Protein AF-A0A2K3J672-F1 (afdb_monomer_lite)

Sequence (233 aa):
KKERDELVAKMRHHKEIRNKFQEEAKKLIDAKRKKKGEVFKNLPLRVEELKADVQMLEYRQETVPMSPQEENDLIEKIRMIRDEYKQTKLKLDKQHEVEIDISDKDKAIDELFKKADEEHKLVQKYYDENQKKHEKYMKIVNEFSVSISEANKKHEQYKEIRDEAQKAHEKAFEMRSKIISIKGERRKRWDDAKKAIKEQNIRARKATMDEKTLENIRIKSVDELKKGKKVTL

Structure (mmCIF, N/CA/C/O backbone):
data_AF-A0A2K3J672-F1
#
_entry.id   AF-A0A2K3J672-F1
#
loop_
_atom_site.group_PDB
_atom_site.id
_atom_site.type_symbol
_atom_site.label_atom_id
_atom_site.label_alt_id
_atom_site.label_comp_id
_atom_site.label_asym_id
_atom_site.label_entity_id
_atom_site.label_seq_id
_atom_site.pdbx_PDB_ins_code
_atom_site.Cartn_x
_atom_site.Cartn_y
_atom_site.Cartn_z
_atom_site.occupancy
_atom_site.B_iso_or_equiv
_atom_site.auth_seq_id
_atom_site.auth_comp_id
_atom_site.auth_asym_id
_atom_site.auth_atom_id
_atom_site.pdbx_PDB_model_num
ATOM 1 N N . LYS A 1 1 ? 13.079 -1.534 -8.175 1.00 70.31 1 LYS A N 1
ATOM 2 C CA . LYS A 1 1 ? 12.084 -2.639 -8.106 1.00 70.31 1 LYS A CA 1
ATOM 3 C C . LYS A 1 1 ? 12.085 -3.291 -6.720 1.00 70.31 1 LYS A C 1
ATOM 5 O O . LYS A 1 1 ? 11.117 -3.068 -6.013 1.00 70.31 1 LYS A O 1
ATOM 10 N N . LYS A 1 2 ? 13.194 -3.910 -6.275 1.00 81.00 2 LYS A N 1
ATOM 11 C CA . LYS A 1 2 ? 13.339 -4.520 -4.930 1.00 81.00 2 LYS A CA 1
ATOM 12 C C . LYS A 1 2 ? 12.885 -3.624 -3.766 1.00 81.00 2 LYS A C 1
ATOM 14 O O . LYS A 1 2 ? 11.983 -4.002 -3.038 1.00 81.00 2 LYS A O 1
ATOM 19 N N . GLU A 1 3 ? 13.380 -2.388 -3.688 1.00 79.06 3 GLU A N 1
ATOM 20 C CA . GLU A 1 3 ? 12.978 -1.458 -2.616 1.00 79.06 3 GLU A CA 1
ATOM 21 C C . GLU A 1 3 ? 11.480 -1.108 -2.605 1.00 79.06 3 GLU A C 1
ATOM 23 O O . GLU A 1 3 ? 10.901 -0.853 -1.553 1.00 79.06 3 GLU A O 1
ATOM 28 N N . ARG A 1 4 ? 10.837 -1.057 -3.780 1.00 78.50 4 ARG A N 1
ATOM 29 C CA . ARG A 1 4 ? 9.396 -0.789 -3.874 1.00 78.50 4 ARG A CA 1
ATOM 30 C C . ARG A 1 4 ? 8.617 -1.985 -3.342 1.00 78.50 4 ARG A C 1
ATOM 32 O O . ARG A 1 4 ? 7.643 -1.803 -2.621 1.00 78.50 4 ARG A O 1
ATOM 39 N N . ASP A 1 5 ? 9.053 -3.184 -3.705 1.00 85.56 5 ASP A N 1
ATOM 40 C CA . ASP A 1 5 ? 8.404 -4.425 -3.306 1.00 85.56 5 ASP A CA 1
ATOM 41 C C . ASP A 1 5 ? 8.586 -4.672 -1.793 1.00 85.56 5 ASP A C 1
ATOM 43 O O . ASP A 1 5 ? 7.639 -5.075 -1.123 1.00 85.56 5 ASP A O 1
ATOM 47 N N . GLU A 1 6 ? 9.737 -4.302 -1.221 1.00 88.44 6 GLU A N 1
ATOM 48 C CA . GLU A 1 6 ? 9.977 -4.287 0.231 1.00 88.44 6 GLU A CA 1
ATOM 49 C C . GLU A 1 6 ? 9.062 -3.302 0.973 1.00 88.44 6 GLU A C 1
ATOM 51 O O . GLU A 1 6 ? 8.476 -3.655 1.997 1.00 88.44 6 GLU A O 1
ATOM 56 N N . LEU A 1 7 ? 8.886 -2.079 0.457 1.00 87.00 7 LEU A N 1
ATOM 57 C CA . LEU A 1 7 ? 7.951 -1.105 1.037 1.00 87.00 7 LEU A CA 1
ATOM 58 C C . LEU A 1 7 ? 6.503 -1.604 0.977 1.00 87.00 7 LEU A C 1
ATOM 60 O O . LEU A 1 7 ? 5.755 -1.447 1.939 1.00 87.00 7 LEU A O 1
ATOM 64 N N . VAL A 1 8 ? 6.114 -2.254 -0.123 1.00 87.25 8 VAL A N 1
ATOM 65 C CA . VAL A 1 8 ? 4.787 -2.874 -0.251 1.00 87.25 8 VAL A CA 1
ATOM 66 C C . VAL A 1 8 ? 4.622 -4.021 0.746 1.00 87.25 8 VAL A C 1
ATOM 68 O O . VAL A 1 8 ? 3.554 -4.146 1.342 1.00 87.25 8 VAL A O 1
ATOM 71 N N . ALA A 1 9 ? 5.654 -4.838 0.965 1.00 90.56 9 ALA A N 1
ATOM 72 C CA . ALA A 1 9 ? 5.620 -5.911 1.955 1.00 90.56 9 ALA A CA 1
ATOM 73 C C . ALA A 1 9 ? 5.441 -5.361 3.380 1.00 90.56 9 ALA A C 1
ATOM 75 O O . ALA A 1 9 ? 4.546 -5.813 4.094 1.00 90.56 9 ALA A O 1
ATOM 76 N N . LYS A 1 10 ? 6.206 -4.328 3.761 1.00 89.62 10 LYS A N 1
ATOM 77 C CA . LYS A 1 10 ? 6.049 -3.641 5.057 1.00 89.62 10 LYS A CA 1
ATOM 78 C C . LYS A 1 10 ? 4.652 -3.039 5.211 1.00 89.62 10 LYS A C 1
ATOM 80 O O . LYS A 1 10 ? 3.999 -3.245 6.228 1.00 89.62 10 LYS A O 1
ATOM 85 N N . MET A 1 11 ? 4.147 -2.372 4.174 1.00 90.25 11 MET A N 1
ATOM 86 C CA . MET A 1 11 ? 2.795 -1.808 4.164 1.00 90.25 11 MET A CA 1
ATOM 87 C C . MET A 1 11 ? 1.718 -2.887 4.358 1.00 90.25 11 MET A C 1
ATOM 89 O O . MET A 1 11 ? 0.766 -2.676 5.109 1.00 90.25 11 MET A O 1
ATOM 93 N N . ARG A 1 12 ? 1.852 -4.047 3.701 1.00 91.00 12 ARG A N 1
ATOM 94 C CA . ARG A 1 12 ? 0.928 -5.178 3.878 1.00 91.00 12 ARG A CA 1
ATOM 95 C C . ARG A 1 12 ? 0.969 -5.716 5.303 1.00 91.00 12 ARG A C 1
ATOM 97 O O . ARG A 1 12 ? -0.092 -5.910 5.881 1.00 91.00 12 ARG A O 1
ATOM 104 N N . HIS A 1 13 ? 2.160 -5.866 5.875 1.00 92.38 13 HIS A N 1
ATOM 105 C CA . HIS A 1 13 ? 2.328 -6.345 7.244 1.00 92.38 13 HIS A CA 1
ATOM 106 C C . HIS A 1 13 ? 1.623 -5.442 8.269 1.00 92.38 13 HIS A C 1
ATOM 108 O O . HIS A 1 13 ? 0.781 -5.912 9.031 1.00 92.38 13 HIS A O 1
ATOM 114 N N . HIS A 1 14 ? 1.868 -4.129 8.220 1.00 90.25 14 HIS A N 1
ATOM 115 C CA . HIS A 1 14 ? 1.191 -3.171 9.104 1.00 90.25 14 HIS A CA 1
ATOM 116 C C . HIS A 1 14 ? -0.325 -3.114 8.851 1.00 90.25 14 HIS A C 1
ATOM 118 O O . HIS A 1 14 ? -1.122 -2.983 9.779 1.00 90.25 14 HIS A O 1
ATOM 124 N N . LYS A 1 15 ? -0.769 -3.293 7.598 1.00 91.12 15 LYS A N 1
ATOM 125 C CA . LYS A 1 15 ? -2.199 -3.386 7.269 1.00 91.12 15 LYS A CA 1
ATOM 126 C C . LYS A 1 15 ? -2.851 -4.630 7.881 1.00 91.12 15 LYS A C 1
ATOM 128 O O . LYS A 1 15 ? -3.975 -4.535 8.368 1.00 91.12 15 LYS A O 1
ATOM 133 N N . GLU A 1 16 ? -2.172 -5.773 7.860 1.00 93.62 16 GLU A N 1
ATOM 134 C CA . GLU A 1 16 ? -2.639 -7.008 8.497 1.00 93.62 16 GLU A CA 1
ATOM 135 C C . GLU A 1 16 ? -2.726 -6.852 10.015 1.00 93.62 16 GLU A C 1
ATOM 137 O O . GLU A 1 16 ? -3.749 -7.208 10.596 1.00 93.62 16 GLU A O 1
ATOM 142 N N . ILE A 1 17 ? -1.704 -6.270 10.650 1.00 92.19 17 ILE A N 1
ATOM 143 C CA . ILE A 1 17 ? -1.703 -6.000 12.095 1.00 92.19 17 ILE A CA 1
ATOM 144 C C . ILE A 1 17 ? -2.856 -5.059 12.469 1.00 92.19 17 ILE A C 1
ATOM 146 O O . ILE A 1 17 ? -3.655 -5.381 13.347 1.00 92.19 17 ILE A O 1
ATOM 150 N N . ARG A 1 18 ? -3.013 -3.941 11.749 1.00 91.56 18 ARG A N 1
ATOM 151 C CA . ARG A 1 18 ? -4.129 -3.007 11.949 1.00 91.56 18 ARG A CA 1
ATOM 152 C C . ARG A 1 18 ? -5.480 -3.712 11.848 1.00 91.56 18 ARG A C 1
ATOM 154 O O . ARG A 1 18 ? -6.361 -3.480 12.671 1.00 91.56 18 ARG A O 1
ATOM 161 N N . ASN A 1 19 ? -5.658 -4.555 10.832 1.00 91.75 19 ASN A N 1
ATOM 162 C CA . ASN A 1 19 ? -6.908 -5.282 10.639 1.00 91.75 19 ASN A CA 1
ATOM 163 C C . ASN A 1 19 ? -7.168 -6.267 11.792 1.00 91.75 19 ASN A C 1
ATOM 165 O O . ASN A 1 19 ? -8.300 -6.335 12.260 1.00 91.75 19 ASN A O 1
ATOM 169 N N . LYS A 1 20 ? -6.137 -6.956 12.304 1.00 93.69 20 LYS A N 1
ATOM 170 C CA . LYS A 1 20 ? -6.257 -7.827 13.486 1.00 93.69 20 LYS A CA 1
ATOM 171 C C . LYS A 1 20 ? -6.724 -7.052 14.718 1.00 93.69 20 LYS A C 1
ATOM 173 O O . LYS A 1 20 ? -7.705 -7.457 15.333 1.00 93.69 20 LYS A O 1
ATOM 178 N N . PHE A 1 21 ? -6.113 -5.905 15.022 1.00 92.00 21 PHE A N 1
ATOM 179 C CA . PHE A 1 21 ? -6.548 -5.073 16.152 1.00 92.00 21 PHE A CA 1
ATOM 180 C C . PHE A 1 21 ? -7.986 -4.568 15.987 1.00 92.00 21 PHE A C 1
ATOM 182 O O . PHE A 1 21 ? -8.758 -4.570 16.943 1.00 92.00 21 PHE A O 1
ATOM 189 N N . GLN A 1 22 ? -8.391 -4.198 14.768 1.00 89.69 22 GLN A N 1
ATOM 190 C CA . GLN A 1 22 ? -9.776 -3.808 14.491 1.00 89.69 22 GLN A CA 1
ATOM 191 C C . GLN A 1 22 ? -10.762 -4.973 14.645 1.00 89.69 22 GLN A C 1
ATOM 193 O O . GLN A 1 22 ? -11.880 -4.771 15.117 1.00 89.69 22 GLN A O 1
ATOM 198 N N . GLU A 1 23 ? -10.386 -6.185 14.242 1.00 93.31 23 GLU A N 1
ATOM 199 C CA . GLU A 1 23 ? -11.206 -7.383 14.431 1.00 93.31 23 GLU A CA 1
ATOM 200 C C . GLU A 1 23 ? -11.335 -7.762 15.909 1.00 93.31 23 GLU A C 1
ATOM 202 O O . GLU A 1 23 ? -12.433 -8.080 16.364 1.00 93.31 23 GLU A O 1
ATOM 207 N N . GLU A 1 24 ? -10.244 -7.693 16.671 1.00 91.31 24 GLU A N 1
ATOM 208 C CA . GLU A 1 24 ? -10.245 -7.909 18.121 1.00 91.31 24 GLU A CA 1
ATOM 209 C C . GLU A 1 24 ? -11.128 -6.882 18.836 1.00 91.31 24 GLU A C 1
ATOM 211 O O . GLU A 1 24 ? -11.999 -7.263 19.622 1.00 91.31 24 GLU A O 1
ATOM 216 N N . ALA A 1 25 ? -11.001 -5.599 18.486 1.00 89.75 25 ALA A N 1
ATOM 217 C CA . ALA A 1 25 ? -11.854 -4.542 19.021 1.00 89.75 25 ALA A CA 1
ATOM 218 C C . ALA A 1 25 ? -13.335 -4.785 18.686 1.00 89.75 25 ALA A C 1
ATOM 220 O O . ALA A 1 25 ? -14.191 -4.676 19.562 1.00 89.75 25 ALA A O 1
ATOM 221 N N . LYS A 1 26 ? -13.661 -5.194 17.451 1.00 90.62 26 LYS A N 1
ATOM 222 C CA . LYS A 1 26 ? -15.040 -5.546 17.062 1.00 90.62 26 LYS A CA 1
ATOM 223 C C . LYS A 1 26 ? -15.599 -6.707 17.884 1.00 90.62 26 LYS A C 1
ATOM 225 O O . LYS A 1 26 ? -16.724 -6.607 18.367 1.00 90.62 26 LYS A O 1
ATOM 230 N N . LYS A 1 27 ? -14.815 -7.767 18.108 1.00 91.62 27 LYS A N 1
ATOM 231 C CA . LYS A 1 27 ? -15.226 -8.902 18.956 1.00 91.62 27 LYS A CA 1
ATOM 232 C C . LYS A 1 27 ? -15.530 -8.455 20.388 1.00 91.62 27 LYS A C 1
ATOM 234 O O . LYS A 1 27 ? -16.521 -8.903 20.966 1.00 91.62 27 LYS A O 1
ATOM 239 N N . LEU A 1 28 ? -14.718 -7.556 20.950 1.00 89.88 28 LEU A N 1
ATOM 240 C CA . LEU A 1 28 ? -14.957 -6.988 22.280 1.00 89.88 28 LEU A CA 1
ATOM 241 C C . LEU A 1 28 ? -16.201 -6.093 22.315 1.00 89.88 28 LEU A C 1
ATOM 243 O O . LEU A 1 28 ? -16.988 -6.191 23.256 1.00 89.88 28 LEU A O 1
ATOM 247 N N . ILE A 1 29 ? -16.433 -5.286 21.276 1.00 87.56 29 ILE A N 1
ATOM 248 C CA . ILE A 1 29 ? -17.646 -4.466 21.139 1.00 87.56 29 ILE A CA 1
ATOM 249 C C . ILE A 1 29 ? -18.893 -5.353 21.084 1.00 87.56 29 ILE A C 1
ATOM 251 O O . ILE A 1 29 ? -19.883 -5.062 21.758 1.00 87.56 29 ILE A O 1
ATOM 255 N N . ASP A 1 30 ? -18.856 -6.449 20.330 1.00 89.25 30 ASP A N 1
ATOM 256 C CA . ASP A 1 30 ? -19.977 -7.385 20.236 1.00 89.25 30 ASP A CA 1
ATOM 257 C C . ASP A 1 30 ? -20.231 -8.098 21.572 1.00 89.25 30 ASP A C 1
ATOM 259 O O . ASP A 1 30 ? -21.381 -8.224 22.001 1.00 89.25 30 ASP A O 1
ATOM 263 N N . ALA A 1 31 ? -19.173 -8.503 22.282 1.00 87.12 31 ALA A N 1
ATOM 264 C CA . ALA A 1 31 ? -19.285 -9.069 23.625 1.00 87.12 31 ALA A CA 1
ATOM 265 C C . ALA A 1 31 ? -19.871 -8.059 24.627 1.00 87.12 31 ALA A C 1
ATOM 267 O O . ALA A 1 31 ? -20.748 -8.408 25.421 1.00 87.12 31 ALA A O 1
ATOM 268 N N . LYS A 1 32 ? -19.444 -6.793 24.556 1.00 86.06 32 LYS A N 1
ATOM 269 C CA . LYS A 1 32 ? -19.993 -5.698 25.363 1.00 86.06 32 LYS A CA 1
ATOM 270 C C . LYS A 1 32 ? -21.468 -5.456 25.052 1.00 86.06 32 LYS A C 1
ATOM 272 O O . LYS A 1 32 ? -22.258 -5.300 25.977 1.00 86.06 32 LYS A O 1
ATOM 277 N N . ARG A 1 33 ? -21.864 -5.428 23.775 1.00 84.06 33 ARG A N 1
ATOM 278 C CA . ARG A 1 33 ? -23.267 -5.228 23.370 1.00 84.06 33 ARG A CA 1
ATOM 279 C C . ARG A 1 33 ? -24.185 -6.299 23.951 1.00 84.06 33 ARG A C 1
ATOM 281 O O . ARG A 1 33 ? -25.268 -5.953 24.409 1.00 84.06 33 ARG A O 1
ATOM 288 N N . LYS A 1 34 ? -23.735 -7.557 23.983 1.00 84.19 34 LYS A N 1
ATOM 289 C CA . LYS A 1 34 ? -24.476 -8.663 24.610 1.00 84.19 34 LYS A CA 1
ATOM 290 C C . LYS A 1 34 ? -24.653 -8.443 26.116 1.00 84.19 34 LYS A C 1
ATOM 292 O O . LYS A 1 34 ? -25.783 -8.442 26.582 1.00 84.19 34 LYS A O 1
ATOM 297 N N . LYS A 1 35 ? -23.568 -8.149 26.845 1.00 79.06 35 LYS A N 1
ATOM 298 C CA . LYS A 1 35 ? -23.616 -7.917 28.303 1.00 79.06 35 LYS A CA 1
ATOM 299 C C . LYS A 1 35 ? -24.387 -6.658 28.704 1.00 79.06 35 LYS A C 1
ATOM 301 O O . LYS A 1 35 ? -25.090 -6.651 29.704 1.00 79.06 35 LYS A O 1
ATOM 306 N N . LYS A 1 36 ? -24.320 -5.592 27.902 1.00 75.00 36 LYS A N 1
ATOM 307 C CA . LYS A 1 36 ? -25.068 -4.350 28.153 1.00 75.00 36 LYS A CA 1
ATOM 308 C C . LYS A 1 36 ? -26.588 -4.553 28.090 1.00 75.00 36 LYS A C 1
ATOM 310 O O . LYS A 1 36 ? -27.315 -3.790 28.716 1.00 75.00 36 LYS A O 1
ATOM 315 N N . GLY A 1 37 ? -27.066 -5.562 27.358 1.00 72.12 37 GLY A N 1
ATOM 316 C CA . GLY A 1 37 ? -28.485 -5.931 27.330 1.00 72.12 37 GLY A CA 1
ATOM 317 C C . GLY A 1 37 ? -29.017 -6.474 28.662 1.00 72.12 37 GLY A C 1
ATOM 318 O O . GLY A 1 37 ? -30.224 -6.456 28.871 1.00 72.12 37 GLY A O 1
ATOM 319 N N . GLU A 1 38 ? -28.138 -6.913 29.567 1.00 69.56 38 GLU A N 1
ATOM 320 C CA . GLU A 1 38 ? -28.490 -7.509 30.866 1.00 69.56 38 GLU A CA 1
ATOM 321 C C . GLU A 1 38 ? -28.593 -6.468 32.002 1.00 69.56 38 GLU A C 1
ATOM 323 O O . GLU A 1 38 ? -28.983 -6.800 33.119 1.00 69.56 38 GLU A O 1
ATOM 328 N N . VAL A 1 39 ? -28.259 -5.201 31.727 1.00 70.81 39 VAL A N 1
ATOM 329 C CA . VAL A 1 39 ? -28.212 -4.112 32.716 1.00 70.81 39 VAL A CA 1
ATOM 330 C C . VAL A 1 39 ? -29.581 -3.426 32.814 1.00 70.81 39 VAL A C 1
ATOM 332 O O . VAL A 1 39 ? -30.048 -2.798 31.859 1.00 70.81 39 VAL A O 1
ATOM 335 N N . PHE A 1 40 ? -30.226 -3.495 33.982 1.00 73.69 40 PHE A N 1
ATOM 336 C CA . PHE A 1 40 ? -31.532 -2.878 34.226 1.00 73.69 40 PHE A CA 1
ATOM 337 C C . PHE A 1 40 ? -31.376 -1.458 34.785 1.00 73.69 40 PHE A C 1
ATOM 339 O O . PHE A 1 40 ? -30.898 -1.256 35.899 1.00 73.69 40 PHE A O 1
ATOM 346 N N . LYS A 1 41 ? -31.839 -0.447 34.039 1.00 74.31 41 LYS A N 1
ATOM 347 C CA . LYS A 1 41 ? -31.696 0.970 34.438 1.00 74.31 41 LYS A CA 1
ATOM 348 C C . LYS A 1 41 ? -32.474 1.358 35.700 1.00 74.31 41 LYS A C 1
ATOM 350 O O . LYS A 1 41 ? -32.037 2.242 36.423 1.00 74.31 41 LYS A O 1
ATOM 355 N N . ASN A 1 42 ? -33.605 0.705 35.961 1.00 81.19 42 ASN A N 1
ATOM 356 C CA . ASN A 1 42 ? -34.504 1.074 37.063 1.00 81.19 42 ASN A CA 1
ATOM 357 C C . ASN A 1 42 ? -34.202 0.309 38.361 1.00 81.19 42 ASN A C 1
ATOM 359 O O . ASN A 1 42 ? -34.820 0.572 39.387 1.00 81.19 42 ASN A O 1
ATOM 363 N N . LEU A 1 43 ? -33.267 -0.646 38.323 1.00 81.31 43 LEU A N 1
ATOM 364 C CA . LEU A 1 43 ? -32.949 -1.497 39.466 1.00 81.31 43 LEU A CA 1
ATOM 365 C C . LEU A 1 43 ? -32.388 -0.715 40.672 1.00 81.31 43 LEU A C 1
ATOM 367 O O . LEU A 1 43 ? -32.838 -0.994 41.779 1.00 81.31 43 LEU A O 1
ATOM 371 N N . PRO A 1 44 ? -31.493 0.284 40.506 1.00 83.69 44 PRO A N 1
ATOM 372 C CA . PRO A 1 44 ? -31.011 1.090 41.630 1.00 83.69 44 PRO A CA 1
ATOM 373 C C . PRO A 1 44 ? -32.138 1.876 42.310 1.00 83.69 44 PRO A C 1
ATOM 375 O O . PRO A 1 44 ? -32.272 1.828 43.529 1.00 83.69 44 PRO A O 1
ATOM 378 N N . LEU A 1 45 ? -33.000 2.520 41.513 1.00 86.56 45 LEU A N 1
ATOM 379 C CA . LEU A 1 45 ? -34.146 3.281 42.014 1.00 86.56 45 LEU A CA 1
ATOM 380 C C . LEU A 1 45 ? -35.115 2.376 42.787 1.00 86.56 45 LEU A C 1
ATOM 382 O O . LEU A 1 45 ? -35.544 2.719 43.881 1.00 86.56 45 LEU A O 1
ATOM 386 N N . ARG A 1 46 ? -35.382 1.169 42.271 1.00 86.31 46 ARG A N 1
ATOM 387 C CA . ARG A 1 46 ? -36.239 0.183 42.940 1.00 86.31 46 ARG A CA 1
ATOM 388 C C . ARG A 1 46 ? -35.670 -0.284 44.283 1.00 86.31 46 ARG A C 1
ATOM 390 O O . ARG A 1 46 ? -36.431 -0.545 45.208 1.00 86.31 46 ARG A O 1
ATOM 397 N N . VAL A 1 47 ? -34.346 -0.404 44.406 1.00 89.06 47 VAL A N 1
ATOM 398 C CA . VAL A 1 47 ? -33.693 -0.743 45.684 1.00 89.06 47 VAL A CA 1
ATOM 399 C C . VAL A 1 47 ? -33.863 0.388 46.701 1.00 89.06 47 VAL A C 1
ATOM 401 O O . VAL A 1 47 ? -34.107 0.106 47.875 1.00 89.06 47 VAL A O 1
ATOM 404 N N . GLU A 1 48 ? -33.762 1.648 46.272 1.00 88.44 48 GLU A N 1
ATOM 405 C CA . GLU A 1 48 ? -33.995 2.811 47.137 1.00 88.44 48 GLU A CA 1
ATOM 406 C C . GLU A 1 48 ? -35.463 2.940 47.560 1.00 88.44 48 GLU A C 1
ATOM 408 O O . GLU A 1 48 ? -35.724 3.147 48.744 1.00 88.44 48 GLU A O 1
ATOM 413 N N . GLU A 1 49 ? -36.410 2.728 46.640 1.00 90.38 49 GLU A N 1
ATOM 414 C CA . GLU A 1 49 ? -37.850 2.674 46.934 1.00 90.38 49 GLU A CA 1
ATOM 415 C C . GLU A 1 49 ? -38.162 1.609 47.991 1.00 90.38 49 GLU A C 1
ATOM 417 O O . GLU A 1 49 ? -38.721 1.923 49.037 1.00 90.38 49 GLU A O 1
ATOM 422 N N . LEU A 1 50 ? -37.720 0.363 47.775 1.00 90.38 50 LEU A N 1
ATOM 423 C CA . LEU A 1 50 ? -37.949 -0.738 48.718 1.00 90.38 50 LEU A CA 1
ATOM 424 C C . LEU A 1 50 ? -37.326 -0.459 50.093 1.00 90.38 50 LEU A C 1
ATOM 426 O O . LEU A 1 50 ? -37.878 -0.851 51.119 1.00 90.38 50 LEU A O 1
ATOM 430 N N . LYS A 1 51 ? -36.177 0.225 50.137 1.00 91.31 51 LYS A N 1
ATOM 431 C CA . LYS A 1 51 ? -35.546 0.638 51.395 1.00 91.31 51 LYS A CA 1
ATOM 432 C C . LYS A 1 51 ? -36.381 1.695 52.123 1.00 91.31 51 LYS A C 1
ATOM 434 O O . LYS A 1 51 ? -36.537 1.593 53.338 1.00 91.31 51 LYS A O 1
ATOM 439 N N . ALA A 1 52 ? -36.898 2.688 51.400 1.00 91.19 52 ALA A N 1
ATOM 440 C CA . ALA A 1 52 ? -37.757 3.727 51.959 1.00 91.19 52 ALA A CA 1
ATOM 441 C C . ALA A 1 52 ? -39.092 3.149 52.457 1.00 91.19 52 ALA A C 1
ATOM 443 O O . ALA A 1 52 ? -39.529 3.489 53.555 1.00 91.19 52 ALA A O 1
ATOM 444 N N . ASP A 1 53 ? -39.685 2.212 51.712 1.00 89.88 53 ASP A N 1
ATOM 445 C CA . ASP A 1 53 ? -40.916 1.516 52.097 1.00 89.88 53 ASP A CA 1
ATOM 446 C C . ASP A 1 53 ? -40.738 0.726 53.401 1.00 89.88 53 ASP A C 1
ATOM 448 O O . ASP A 1 53 ? -41.573 0.820 54.301 1.00 89.88 53 ASP A O 1
ATOM 452 N N . VAL A 1 54 ? -39.624 -0.007 53.550 1.00 91.19 54 VAL A N 1
ATOM 453 C CA . VAL A 1 54 ? -39.295 -0.713 54.802 1.00 91.19 54 VAL A CA 1
ATOM 454 C C . VAL A 1 54 ? -39.168 0.271 55.963 1.00 91.19 54 VAL A C 1
ATOM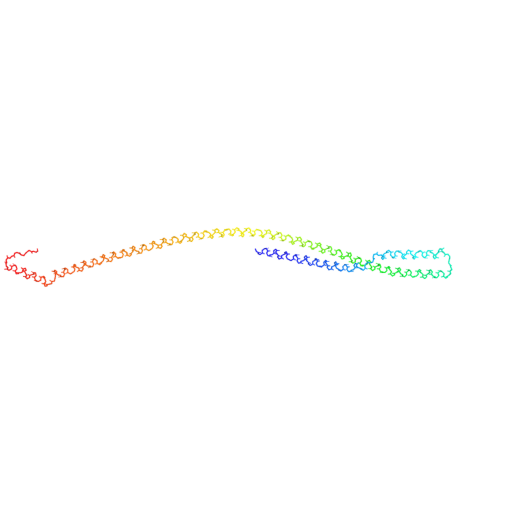 456 O O . VAL A 1 54 ? -39.788 0.052 56.999 1.00 91.19 54 VAL A O 1
ATOM 459 N N . GLN A 1 55 ? -38.435 1.374 55.784 1.00 90.31 55 GLN A N 1
ATOM 460 C CA . GLN A 1 55 ? -38.264 2.388 56.831 1.00 90.31 55 GLN A CA 1
ATOM 461 C C . GLN A 1 55 ? -39.591 3.043 57.234 1.00 90.31 55 GLN A C 1
ATOM 463 O O . GLN A 1 55 ? -39.829 3.280 58.416 1.00 90.31 55 GLN A O 1
ATOM 468 N N . MET A 1 56 ? -40.476 3.316 56.272 1.00 92.06 56 MET A N 1
ATOM 469 C CA . MET A 1 56 ? -41.777 3.923 56.551 1.00 92.06 56 MET A CA 1
ATOM 470 C C . MET A 1 56 ? -42.711 2.961 57.297 1.00 92.06 56 MET A C 1
ATOM 472 O O . MET A 1 56 ? -43.448 3.384 58.188 1.00 92.06 56 MET A O 1
ATOM 476 N N . LEU A 1 57 ? -42.678 1.668 56.961 1.00 90.44 57 LEU A N 1
ATOM 477 C CA . LEU A 1 57 ? -43.463 0.642 57.651 1.00 90.44 57 LEU A CA 1
ATOM 478 C C . LEU A 1 57 ? -42.926 0.345 59.057 1.00 90.44 57 LEU A C 1
ATOM 480 O O . LEU A 1 57 ? -43.728 0.192 59.973 1.00 90.44 57 LEU A O 1
ATOM 484 N N . GLU A 1 58 ? -41.604 0.324 59.243 1.00 88.50 58 GLU A N 1
ATOM 485 C CA . GLU A 1 58 ? -40.961 0.218 60.562 1.00 88.50 58 GLU A CA 1
ATOM 486 C C . GLU A 1 58 ? -41.335 1.412 61.447 1.00 88.50 58 GLU A C 1
ATOM 488 O O . GLU A 1 58 ? -41.808 1.235 62.566 1.00 88.50 58 GLU A O 1
ATOM 493 N N . TYR A 1 59 ? -41.249 2.630 60.910 1.00 90.88 59 TYR A N 1
ATOM 494 C CA . TYR A 1 59 ? -41.667 3.831 61.630 1.00 90.88 59 TYR A CA 1
ATOM 495 C C . TYR A 1 59 ? -43.155 3.798 62.008 1.00 90.88 59 TYR A C 1
ATOM 497 O O . TYR A 1 59 ? -43.534 4.181 63.115 1.00 90.88 59 TYR A O 1
ATOM 505 N N . ARG A 1 60 ? -44.021 3.307 61.112 1.00 88.75 60 ARG A N 1
ATOM 506 C CA . ARG A 1 60 ? -45.451 3.126 61.396 1.00 88.75 60 ARG A CA 1
ATOM 507 C C . ARG A 1 60 ? -45.691 2.102 62.507 1.00 88.75 60 ARG A C 1
ATOM 509 O O . ARG A 1 60 ? -46.576 2.333 63.325 1.00 88.75 60 ARG A O 1
ATOM 516 N N . GLN A 1 61 ? -44.915 1.017 62.545 1.00 86.88 61 GLN A N 1
ATOM 517 C CA . GLN A 1 61 ? -44.972 0.027 63.623 1.00 86.88 61 GLN A CA 1
ATOM 518 C C . GLN A 1 61 ? -44.625 0.657 64.980 1.00 86.88 61 GLN A C 1
ATOM 520 O O . GLN A 1 61 ? -45.292 0.380 65.969 1.00 86.88 61 GLN A O 1
ATOM 525 N N . GLU A 1 62 ? -43.607 1.520 65.026 1.00 87.06 62 GLU A N 1
ATOM 526 C CA . GLU A 1 62 ? -43.132 2.154 66.265 1.00 87.06 62 GLU A CA 1
ATOM 527 C C . GLU A 1 62 ? -44.051 3.272 66.783 1.00 87.06 62 GLU A C 1
ATOM 529 O O . GLU A 1 62 ? -44.089 3.535 67.985 1.00 87.06 62 GLU A O 1
ATOM 534 N N . THR A 1 63 ? -44.771 3.962 65.894 1.00 87.38 63 THR A N 1
ATOM 535 C CA . THR A 1 63 ? -45.484 5.208 66.235 1.00 87.38 63 THR A CA 1
ATOM 536 C C . THR A 1 63 ? -46.997 5.080 66.333 1.00 87.38 63 THR A C 1
ATOM 538 O O . THR A 1 63 ? -47.631 5.912 66.986 1.00 87.38 63 THR A O 1
ATOM 541 N N . VAL A 1 64 ? -47.598 4.067 65.706 1.00 86.12 64 VAL A N 1
ATOM 542 C CA . VAL A 1 64 ? -49.054 3.903 65.673 1.00 86.12 64 VAL A CA 1
ATOM 543 C C . VAL A 1 64 ? -49.462 2.763 66.608 1.00 86.12 64 VAL A C 1
ATOM 545 O O . VAL A 1 64 ? -49.027 1.636 66.399 1.00 86.12 64 VAL A O 1
ATOM 548 N N . PRO A 1 65 ? -50.320 3.003 67.615 1.00 79.31 65 PRO A N 1
ATOM 549 C CA . PRO A 1 65 ? -50.907 1.924 68.400 1.00 79.31 65 PRO A CA 1
ATOM 550 C C . PRO A 1 65 ? -51.915 1.148 67.540 1.00 79.31 65 PRO A C 1
ATOM 552 O O . PRO A 1 65 ? -52.839 1.738 66.978 1.00 79.31 65 PRO A O 1
ATOM 555 N N . MET A 1 66 ? -51.733 -0.168 67.431 1.00 84.50 66 MET A N 1
ATOM 556 C CA . MET A 1 66 ? -52.524 -1.056 66.568 1.00 84.50 66 MET A CA 1
ATOM 557 C C . MET A 1 66 ? -53.070 -2.242 67.365 1.00 84.50 66 MET A C 1
ATOM 559 O O . MET A 1 66 ? -52.605 -2.534 68.469 1.00 84.50 66 MET A O 1
ATOM 563 N N . SER A 1 67 ? -54.047 -2.953 66.804 1.00 88.00 67 SER A N 1
ATOM 564 C CA . SER A 1 67 ? -54.448 -4.250 67.353 1.00 88.00 67 SER A CA 1
ATOM 565 C C . SER A 1 67 ? -53.390 -5.335 67.060 1.00 88.00 67 SER A C 1
ATOM 567 O O . SER A 1 67 ? -52.680 -5.241 66.056 1.00 88.00 67 SER A O 1
ATOM 569 N N . PRO A 1 68 ? -53.304 -6.416 67.862 1.00 85.00 68 PRO A N 1
ATOM 570 C CA . PRO A 1 68 ? -52.331 -7.492 67.630 1.00 85.00 68 PRO A CA 1
ATOM 571 C C . PRO A 1 68 ? -52.434 -8.172 66.252 1.00 85.00 68 PRO A C 1
ATOM 573 O O . PRO A 1 68 ? -51.449 -8.705 65.748 1.00 85.00 68 PRO A O 1
ATOM 576 N N . GLN A 1 69 ? -53.623 -8.180 65.636 1.00 85.12 69 GLN A N 1
ATOM 577 C CA . GLN A 1 69 ? -53.821 -8.710 64.281 1.00 85.12 69 GLN A CA 1
ATOM 578 C C . GLN A 1 69 ? -53.223 -7.785 63.217 1.00 85.12 69 GLN A C 1
ATOM 580 O O . GLN A 1 69 ? -52.451 -8.243 62.381 1.00 85.12 69 GLN A O 1
ATOM 585 N N . GLU A 1 70 ? -53.512 -6.484 63.287 1.00 86.06 70 GLU A N 1
ATOM 586 C CA . GLU A 1 70 ? -52.968 -5.493 62.347 1.00 86.06 70 GLU A CA 1
ATOM 587 C C . GLU A 1 70 ? -51.443 -5.370 62.456 1.00 86.06 70 GLU A C 1
ATOM 589 O O . GLU A 1 70 ? -50.762 -5.146 61.454 1.00 86.06 70 GLU A O 1
ATOM 594 N N . GLU A 1 71 ? -50.895 -5.549 63.660 1.00 84.62 71 GLU A N 1
ATOM 595 C CA . GLU A 1 71 ? -49.452 -5.569 63.883 1.00 84.62 71 GLU A CA 1
ATOM 596 C C . GLU A 1 71 ? -48.786 -6.789 63.236 1.00 84.62 71 GLU A C 1
ATOM 598 O O . GLU A 1 71 ? -47.773 -6.638 62.551 1.00 84.62 71 GLU A O 1
ATOM 603 N N . ASN A 1 72 ? -49.378 -7.981 63.361 1.00 87.19 72 ASN A N 1
ATOM 604 C CA . ASN A 1 72 ? -48.879 -9.174 62.674 1.00 87.19 72 ASN A CA 1
ATOM 605 C C . ASN A 1 72 ? -48.927 -9.024 61.144 1.00 87.19 72 ASN A C 1
ATOM 607 O O . ASN A 1 72 ? -47.941 -9.345 60.477 1.00 87.19 72 ASN A O 1
ATOM 611 N N . ASP A 1 73 ? -50.006 -8.463 60.591 1.00 88.81 73 ASP A N 1
ATOM 612 C CA . ASP A 1 73 ? -50.123 -8.193 59.151 1.00 88.81 73 ASP A CA 1
ATOM 613 C C . ASP A 1 73 ? -49.060 -7.190 58.663 1.00 88.81 73 ASP A C 1
ATOM 615 O O . ASP A 1 73 ? -48.515 -7.315 57.559 1.00 88.81 73 ASP A O 1
ATOM 619 N N . LEU A 1 74 ? -48.744 -6.172 59.474 1.00 88.44 74 LEU A N 1
ATOM 620 C CA . LEU A 1 74 ? -47.684 -5.207 59.180 1.00 88.44 74 LEU A CA 1
ATOM 621 C C . LEU A 1 74 ? -46.303 -5.881 59.208 1.00 88.44 74 LEU A C 1
ATOM 623 O O . LEU A 1 74 ? -45.498 -5.663 58.301 1.00 88.44 74 LEU A O 1
ATOM 627 N N . ILE A 1 75 ? -46.045 -6.737 60.200 1.00 88.31 75 ILE A N 1
ATOM 628 C CA . ILE A 1 75 ? -44.793 -7.495 60.334 1.00 88.31 75 ILE A CA 1
ATOM 629 C C . ILE A 1 75 ? -44.588 -8.437 59.139 1.00 88.31 75 ILE A C 1
ATOM 631 O O . ILE A 1 75 ? -43.470 -8.537 58.621 1.00 88.31 75 ILE A O 1
ATOM 635 N N . GLU A 1 76 ? -45.640 -9.106 58.659 1.00 90.06 76 GLU A N 1
ATOM 636 C CA . GLU A 1 76 ? -45.564 -9.940 57.455 1.00 90.06 76 GLU A CA 1
ATOM 637 C C . GLU A 1 76 ? -45.227 -9.117 56.208 1.00 90.06 76 GLU A C 1
ATOM 639 O O . GLU A 1 76 ? -44.338 -9.500 55.441 1.00 90.06 76 GLU A O 1
ATOM 644 N N . LYS A 1 77 ? -45.851 -7.944 56.032 1.00 89.75 77 LYS A N 1
ATOM 645 C CA . LYS A 1 77 ? -45.520 -7.022 54.930 1.00 89.75 77 LYS A CA 1
ATOM 646 C C . LYS A 1 77 ? -44.072 -6.545 54.995 1.00 89.75 77 LYS A C 1
ATOM 648 O O . LYS A 1 77 ? -43.387 -6.565 53.972 1.00 89.75 77 LYS A O 1
ATOM 653 N N . ILE A 1 78 ? -43.580 -6.183 56.181 1.00 89.38 78 ILE A N 1
ATOM 654 C CA . ILE A 1 78 ? -42.177 -5.797 56.383 1.00 89.38 78 ILE A CA 1
ATOM 655 C C . ILE A 1 78 ? -41.250 -6.955 56.002 1.00 89.38 78 ILE A C 1
ATOM 657 O O . ILE A 1 78 ? -40.270 -6.730 55.294 1.00 89.38 78 ILE A O 1
ATOM 661 N N . ARG A 1 79 ? -41.550 -8.202 56.401 1.00 91.44 79 ARG A N 1
ATOM 662 C CA . ARG A 1 79 ? -40.750 -9.373 55.990 1.00 91.44 79 ARG A CA 1
ATOM 663 C C . ARG A 1 79 ? -40.722 -9.547 54.477 1.00 91.44 79 ARG A C 1
ATOM 665 O O . ARG A 1 79 ? -39.632 -9.682 53.927 1.00 91.44 79 ARG A O 1
ATOM 672 N N . MET A 1 80 ? -41.878 -9.495 53.813 1.00 91.50 80 MET A N 1
ATOM 673 C CA . MET A 1 80 ? -41.963 -9.652 52.357 1.00 91.50 80 MET A CA 1
ATOM 674 C C . MET A 1 80 ? -41.131 -8.600 51.618 1.00 91.50 80 MET A C 1
ATOM 676 O O . MET A 1 80 ? -40.298 -8.952 50.784 1.00 91.50 80 MET A O 1
ATOM 680 N N . ILE A 1 81 ? -41.295 -7.318 51.961 1.00 90.38 81 ILE A N 1
ATOM 681 C CA . ILE A 1 81 ? -40.565 -6.219 51.310 1.00 90.38 81 ILE A CA 1
ATOM 682 C C . ILE A 1 81 ? -39.069 -6.300 51.638 1.00 90.38 81 ILE A C 1
ATOM 684 O O . ILE A 1 81 ? -38.227 -6.052 50.778 1.00 90.38 81 ILE A O 1
ATOM 688 N N . ARG A 1 82 ? -38.702 -6.712 52.856 1.00 89.56 82 ARG A N 1
ATOM 689 C CA . ARG A 1 82 ? -37.300 -6.890 53.256 1.00 89.56 82 ARG A CA 1
ATOM 690 C C . ARG A 1 82 ? -36.631 -8.047 52.503 1.00 89.56 82 ARG A C 1
ATOM 692 O O . ARG A 1 82 ? -35.447 -7.945 52.170 1.00 89.56 82 ARG A O 1
ATOM 699 N N . ASP A 1 83 ? -37.358 -9.117 52.196 1.00 90.81 83 ASP A N 1
ATOM 700 C CA . ASP A 1 83 ? -36.859 -10.205 51.352 1.00 90.81 83 ASP A CA 1
ATOM 701 C C . ASP A 1 83 ? -36.778 -9.790 49.873 1.00 90.81 83 ASP A C 1
ATOM 703 O O . ASP A 1 83 ? -35.766 -10.067 49.222 1.00 90.81 83 ASP A O 1
ATOM 707 N N . GLU A 1 84 ? -37.754 -9.033 49.356 1.00 89.69 84 GLU A N 1
ATOM 708 C CA . GLU A 1 84 ? -37.695 -8.427 48.015 1.00 89.69 84 GLU A CA 1
ATOM 709 C C . GLU A 1 84 ? -36.500 -7.466 47.889 1.00 89.69 84 GLU A C 1
ATOM 711 O O . GLU A 1 84 ? -35.754 -7.523 46.906 1.00 89.69 84 GLU A O 1
ATOM 716 N N . TYR A 1 85 ? -36.240 -6.647 48.911 1.00 90.69 85 TYR A N 1
ATOM 717 C CA . TYR A 1 85 ? -35.075 -5.766 48.994 1.00 90.69 85 TYR A CA 1
ATOM 718 C C . TYR A 1 85 ? -33.765 -6.557 48.939 1.00 90.69 85 TYR A C 1
ATOM 720 O O . TYR A 1 85 ? -32.886 -6.222 48.146 1.00 90.69 85 TYR A O 1
ATOM 728 N N . LYS A 1 86 ? -33.626 -7.641 49.717 1.00 89.62 86 LYS A N 1
ATOM 729 C CA . LYS A 1 86 ? -32.422 -8.494 49.682 1.00 89.62 86 LYS A CA 1
ATOM 730 C C . LYS A 1 86 ? -32.191 -9.100 48.298 1.00 89.62 86 LYS A C 1
ATOM 732 O O . LYS A 1 86 ? -31.066 -9.063 47.802 1.00 89.62 86 LYS A O 1
ATOM 737 N N . GLN A 1 87 ? -33.237 -9.629 47.663 1.00 89.56 87 GLN A N 1
ATOM 738 C CA . GLN A 1 87 ? -33.140 -10.212 46.320 1.00 89.56 87 GLN A CA 1
ATOM 739 C C . GLN A 1 87 ? -32.774 -9.162 45.266 1.00 89.56 87 GLN A C 1
ATOM 741 O O . GLN A 1 87 ? -31.940 -9.409 44.394 1.00 89.56 87 GLN A O 1
ATOM 746 N N . THR A 1 88 ? -33.374 -7.976 45.353 1.00 88.00 88 THR A N 1
ATOM 747 C CA . THR A 1 88 ? -33.123 -6.871 44.419 1.00 88.00 88 THR A CA 1
ATOM 748 C C . THR A 1 88 ? -31.722 -6.292 44.614 1.00 88.00 88 THR A C 1
ATOM 750 O O . THR A 1 88 ? -31.024 -6.046 43.634 1.00 88.00 88 THR A O 1
ATOM 753 N N . LYS A 1 89 ? -31.250 -6.185 45.861 1.00 88.06 89 LYS A N 1
ATOM 754 C CA . LYS A 1 89 ? -29.877 -5.786 46.187 1.00 88.06 89 LYS A CA 1
ATOM 755 C C . LYS A 1 89 ? -28.844 -6.764 45.621 1.00 88.06 89 LYS A C 1
ATOM 757 O O . LYS A 1 89 ? -27.886 -6.337 44.995 1.00 88.06 89 LYS A O 1
ATOM 762 N N . LEU A 1 90 ? -29.083 -8.071 45.735 1.00 88.38 90 LEU A N 1
ATOM 763 C CA . LEU A 1 90 ? -28.178 -9.087 45.185 1.00 88.38 90 LEU A CA 1
ATOM 764 C C . LEU A 1 90 ? -28.109 -9.034 43.645 1.00 88.38 90 LEU A C 1
ATOM 766 O O . LEU A 1 90 ? -27.064 -9.296 43.051 1.00 88.38 90 LEU A O 1
ATOM 770 N N . LYS A 1 91 ? -29.211 -8.664 42.979 1.00 87.06 91 LYS A N 1
ATOM 771 C CA . LYS A 1 91 ? -29.218 -8.378 41.534 1.00 87.06 91 LYS A CA 1
ATOM 772 C C . LYS A 1 91 ? -28.451 -7.095 41.198 1.00 87.06 91 LYS A C 1
ATOM 774 O O . LYS A 1 91 ? -27.773 -7.069 40.176 1.00 87.06 91 LYS A O 1
ATOM 779 N N . LEU A 1 92 ? -28.541 -6.065 42.042 1.00 87.38 92 LEU A N 1
ATOM 780 C CA . LEU A 1 92 ? -27.808 -4.809 41.872 1.00 87.38 92 LEU A CA 1
ATOM 781 C C . LEU A 1 92 ? -26.294 -5.023 41.989 1.00 87.38 92 LEU A C 1
ATOM 783 O O . LEU A 1 92 ? -25.554 -4.540 41.139 1.00 87.38 92 LEU A O 1
ATOM 787 N N . ASP A 1 93 ? -25.846 -5.805 42.972 1.00 86.81 93 ASP A N 1
ATOM 788 C CA . ASP A 1 93 ? -24.426 -6.135 43.148 1.00 86.81 93 ASP A CA 1
ATOM 789 C C . ASP A 1 93 ? -23.873 -6.863 41.906 1.00 86.81 93 ASP A C 1
ATOM 791 O O . ASP A 1 93 ? -22.843 -6.474 41.354 1.00 86.81 93 ASP A O 1
ATOM 795 N N . LYS A 1 94 ? -24.621 -7.842 41.371 1.00 86.88 94 LYS A N 1
ATOM 796 C CA . LYS A 1 94 ? -24.284 -8.517 40.101 1.00 86.88 94 LYS A CA 1
ATOM 797 C C . LYS A 1 94 ? -24.238 -7.555 38.913 1.00 86.88 94 LYS A C 1
ATOM 799 O O . LYS A 1 94 ? -23.384 -7.691 38.042 1.00 86.88 94 LYS A O 1
ATOM 804 N N . GLN A 1 95 ? -25.153 -6.590 38.855 1.00 84.38 95 GLN A N 1
ATOM 805 C CA . GLN A 1 95 ? -25.154 -5.574 37.805 1.00 84.38 95 GLN A CA 1
ATOM 806 C C . GLN A 1 95 ? -23.919 -4.667 37.904 1.00 84.38 95 GLN A C 1
ATOM 808 O O . GLN A 1 95 ? -23.328 -4.339 36.877 1.00 84.38 95 GLN A O 1
ATOM 813 N N . HIS A 1 96 ? -23.486 -4.321 39.118 1.00 84.25 96 HIS A N 1
ATOM 814 C CA . HIS A 1 96 ? -22.287 -3.517 39.333 1.00 84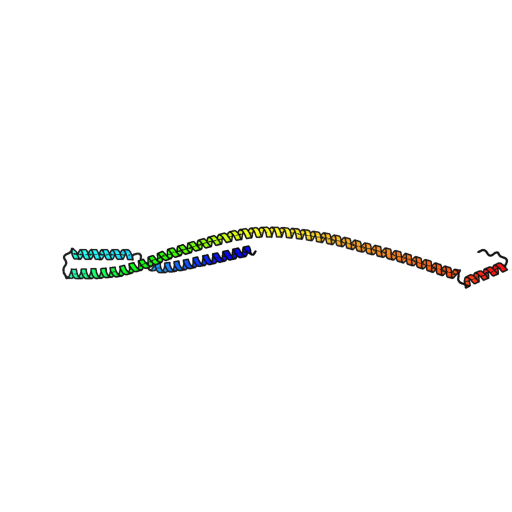.25 96 HIS A CA 1
ATOM 815 C C . HIS A 1 96 ? -21.014 -4.252 38.873 1.00 84.25 96 HIS A C 1
ATOM 817 O O . HIS A 1 96 ? -20.155 -3.641 38.234 1.00 84.25 96 HIS A O 1
ATOM 823 N N . GLU A 1 97 ? -20.902 -5.561 39.120 1.00 85.31 97 GLU A N 1
ATOM 824 C CA . GLU A 1 97 ? -19.802 -6.384 38.588 1.00 85.31 97 GLU A CA 1
ATOM 825 C C . GLU A 1 97 ? -19.776 -6.381 37.051 1.00 85.31 97 GLU A C 1
ATOM 827 O O . GLU A 1 97 ? -18.717 -6.235 36.436 1.00 85.31 97 GLU A O 1
ATOM 832 N N . VAL A 1 98 ? -20.949 -6.489 36.416 1.00 83.88 98 VAL A N 1
ATOM 833 C CA . VAL A 1 98 ? -21.079 -6.420 34.953 1.00 83.88 98 VAL A CA 1
ATOM 834 C C . VAL A 1 98 ? -20.678 -5.041 34.421 1.00 83.88 98 VAL A C 1
ATOM 836 O O . VAL A 1 98 ? -20.016 -4.961 33.387 1.00 83.88 98 VAL A O 1
ATOM 839 N N . GLU A 1 99 ? -21.026 -3.955 35.111 1.00 82.81 99 GLU A N 1
ATOM 840 C CA . GLU A 1 99 ? -20.617 -2.599 34.727 1.00 82.81 99 GLU A CA 1
ATOM 841 C C . GLU A 1 99 ? -19.099 -2.393 34.808 1.00 82.81 99 GLU A C 1
ATOM 843 O O . GLU A 1 99 ? -18.524 -1.775 33.907 1.00 82.81 99 GLU A O 1
ATOM 848 N N . ILE A 1 100 ? -18.435 -2.955 35.823 1.00 83.19 100 ILE A N 1
ATOM 849 C CA . ILE A 1 100 ? -16.969 -2.916 35.947 1.00 83.19 100 ILE A CA 1
ATOM 850 C C . ILE A 1 100 ? -16.315 -3.661 34.773 1.00 83.19 100 ILE A C 1
ATOM 852 O O . ILE A 1 100 ? -15.460 -3.094 34.093 1.00 83.19 100 ILE A O 1
ATOM 856 N N . ASP A 1 101 ? -16.775 -4.877 34.450 1.00 84.94 101 ASP A N 1
ATOM 857 C CA . ASP A 1 101 ? -16.274 -5.650 33.298 1.00 84.94 101 ASP A CA 1
ATOM 858 C C . ASP A 1 101 ? -16.510 -4.926 31.959 1.00 84.94 101 ASP A C 1
ATOM 860 O O . ASP A 1 101 ? -15.675 -4.979 31.054 1.00 84.94 101 ASP A O 1
ATOM 864 N N . ILE A 1 102 ? -17.633 -4.215 31.811 1.00 84.19 102 ILE A N 1
ATOM 865 C CA . ILE A 1 102 ? -17.894 -3.384 30.627 1.00 84.19 102 ILE A CA 1
ATOM 866 C C . ILE A 1 102 ? -16.903 -2.213 30.547 1.00 84.19 102 ILE A C 1
ATOM 868 O O . ILE A 1 102 ? -16.387 -1.941 29.462 1.00 84.19 102 ILE A O 1
ATOM 872 N N . SER A 1 103 ? -16.625 -1.544 31.667 1.00 87.12 103 SER A N 1
ATOM 873 C CA . SER A 1 103 ? -15.686 -0.417 31.742 1.00 87.12 103 SER A CA 1
ATOM 874 C C . SER A 1 103 ? -14.250 -0.833 31.411 1.00 87.12 103 SER A C 1
ATOM 876 O O . SER A 1 103 ? -13.561 -0.166 30.638 1.00 87.12 103 SER A O 1
ATOM 878 N N . ASP A 1 104 ? -13.796 -1.976 31.922 1.00 88.06 104 ASP A N 1
ATOM 879 C CA . ASP A 1 104 ? -12.454 -2.480 31.620 1.00 88.06 104 ASP A CA 1
ATOM 880 C C . ASP A 1 104 ? -12.328 -2.938 30.162 1.00 88.06 104 ASP A C 1
ATOM 882 O O . ASP A 1 104 ? -11.305 -2.693 29.516 1.00 88.06 104 ASP A O 1
ATOM 886 N N . LYS A 1 105 ? -13.397 -3.505 29.588 1.00 87.00 105 LYS A N 1
ATOM 887 C CA . LYS A 1 105 ? -13.464 -3.774 28.145 1.00 87.00 105 LYS A CA 1
ATOM 888 C C . LYS A 1 105 ? -13.413 -2.506 27.310 1.00 87.00 105 LYS A C 1
ATOM 890 O O . LYS A 1 105 ? -12.801 -2.538 26.249 1.00 87.00 105 LYS A O 1
ATOM 895 N N . ASP A 1 106 ? -14.009 -1.408 27.766 1.00 87.25 106 ASP A N 1
ATOM 896 C CA . ASP A 1 106 ? -13.927 -0.126 27.063 1.00 87.25 106 ASP A CA 1
ATOM 897 C C . ASP A 1 106 ? -12.501 0.409 27.016 1.00 87.25 106 ASP A C 1
ATOM 899 O O . ASP A 1 106 ? -12.023 0.759 25.939 1.00 87.25 106 ASP A O 1
ATOM 903 N N . LYS A 1 107 ? -11.776 0.363 28.137 1.00 91.88 107 LYS A N 1
ATOM 904 C CA . LYS A 1 107 ? -10.351 0.726 28.155 1.00 91.88 107 LYS A CA 1
ATOM 905 C C . LYS A 1 107 ? -9.540 -0.151 27.199 1.00 91.88 107 LYS A C 1
ATOM 907 O O . LYS A 1 107 ? -8.733 0.366 26.432 1.00 91.88 107 LYS A O 1
ATOM 912 N N . ALA A 1 108 ? -9.789 -1.463 27.196 1.00 90.38 108 ALA A N 1
ATOM 913 C CA . ALA A 1 108 ? -9.114 -2.388 26.287 1.00 90.38 108 ALA A CA 1
ATOM 914 C C . ALA A 1 108 ? -9.434 -2.097 24.808 1.00 90.38 108 ALA A C 1
ATOM 916 O O . ALA A 1 108 ? -8.548 -2.157 23.956 1.00 90.38 108 ALA A O 1
ATOM 917 N N . ILE A 1 109 ? -10.685 -1.749 24.492 1.00 90.25 109 ILE A N 1
ATOM 918 C CA . ILE A 1 109 ? -11.104 -1.337 23.147 1.00 90.25 109 ILE A CA 1
ATOM 919 C C . ILE A 1 109 ? -10.374 -0.052 22.731 1.00 90.25 109 ILE A C 1
ATOM 921 O O . ILE A 1 109 ? -9.826 0.002 21.628 1.00 90.25 109 ILE A O 1
ATOM 925 N N . ASP A 1 110 ? -10.312 0.951 23.606 1.00 92.00 110 ASP A N 1
ATOM 926 C CA . ASP A 1 110 ? -9.622 2.215 23.335 1.00 92.00 110 ASP A CA 1
ATOM 927 C C . ASP A 1 110 ? -8.119 2.008 23.101 1.00 92.00 110 ASP A C 1
ATOM 929 O O . ASP A 1 110 ? -7.532 2.611 22.200 1.00 92.00 110 ASP A O 1
ATOM 933 N N . GLU A 1 111 ? -7.480 1.125 23.870 1.00 93.31 111 GLU A N 1
ATOM 934 C CA . GLU A 1 111 ? -6.079 0.749 23.665 1.00 93.31 111 GLU A CA 1
ATOM 935 C C . GLU A 1 111 ? -5.849 0.044 22.323 1.00 93.31 111 GLU A C 1
ATOM 937 O O . GLU A 1 111 ? -4.872 0.345 21.630 1.00 93.31 111 GLU A O 1
ATOM 942 N N . LEU A 1 112 ? -6.744 -0.864 21.923 1.00 91.88 112 LEU A N 1
ATOM 943 C CA . LEU A 1 112 ? -6.672 -1.530 20.619 1.00 91.88 112 LEU A CA 1
ATOM 944 C C . LEU A 1 112 ? -6.846 -0.538 19.468 1.00 91.88 112 LEU A C 1
ATOM 946 O O . LEU A 1 112 ? -6.119 -0.627 18.477 1.00 91.88 112 LEU A O 1
ATOM 950 N N . PHE A 1 113 ? -7.754 0.433 19.598 1.00 90.25 113 PHE A N 1
ATOM 951 C CA . PHE A 1 113 ? -7.914 1.486 18.597 1.00 90.25 113 PHE A CA 1
ATOM 952 C C . PHE A 1 113 ? -6.684 2.390 18.510 1.00 90.25 113 PHE A C 1
ATOM 954 O O . PHE A 1 113 ? -6.222 2.650 17.402 1.00 90.25 113 PHE A O 1
ATOM 961 N N . LYS A 1 114 ? -6.080 2.780 19.640 1.00 94.81 114 LYS A N 1
ATOM 962 C CA . LYS A 1 114 ? -4.821 3.546 19.641 1.00 94.81 114 LYS A CA 1
ATOM 963 C C . LYS A 1 114 ? -3.704 2.808 18.902 1.00 94.81 114 LYS A C 1
ATOM 965 O O . LYS A 1 114 ? -3.065 3.395 18.030 1.00 94.81 114 LYS A O 1
ATOM 970 N N . LYS A 1 115 ? -3.515 1.514 19.182 1.00 93.06 115 LYS A N 1
ATOM 971 C CA . LYS A 1 115 ? -2.532 0.675 18.473 1.00 93.06 115 LYS A CA 1
ATOM 972 C C . LYS A 1 115 ? -2.861 0.559 16.982 1.00 93.06 115 LYS A C 1
ATOM 974 O O . LYS A 1 115 ? -1.976 0.679 16.141 1.00 93.06 115 LYS A O 1
ATOM 979 N N . ALA A 1 116 ? -4.133 0.382 16.627 1.00 90.81 116 ALA A N 1
ATOM 980 C CA . ALA A 1 116 ? -4.557 0.340 15.230 1.00 90.81 116 ALA A CA 1
ATOM 981 C C . ALA A 1 116 ? -4.301 1.670 14.493 1.00 90.81 116 ALA A C 1
ATOM 983 O O . ALA A 1 116 ? -3.913 1.656 13.322 1.00 90.81 116 ALA A O 1
ATOM 984 N N . ASP A 1 117 ? -4.478 2.811 15.157 1.00 91.69 117 ASP A N 1
ATOM 985 C CA . ASP A 1 117 ? -4.211 4.132 14.584 1.00 91.69 117 ASP A CA 1
ATOM 986 C C . ASP A 1 117 ? -2.712 4.381 14.377 1.00 91.69 117 ASP A C 1
ATOM 988 O O . ASP A 1 117 ? -2.313 4.966 13.366 1.00 91.69 117 ASP A O 1
ATOM 992 N N . GLU A 1 118 ? -1.860 3.910 15.288 1.00 93.88 118 GLU A N 1
ATOM 993 C CA . GLU A 1 118 ? -0.401 3.930 15.120 1.00 93.88 118 GLU A CA 1
ATOM 994 C C . GLU A 1 118 ? 0.030 3.122 13.891 1.00 93.88 118 GLU A C 1
ATOM 996 O O . GLU A 1 118 ? 0.742 3.637 13.022 1.00 93.88 118 GLU A O 1
ATOM 1001 N N . GLU A 1 119 ? -0.485 1.900 13.757 1.00 90.50 119 GLU A N 1
ATOM 1002 C CA . GLU A 1 119 ? -0.266 1.048 12.586 1.00 90.50 119 GLU A CA 1
ATOM 1003 C C . GLU A 1 119 ? -0.790 1.704 11.302 1.00 90.50 119 GLU A C 1
ATOM 1005 O O . GLU A 1 119 ? -0.146 1.665 10.251 1.00 90.50 119 GLU A O 1
ATOM 1010 N N . HIS A 1 120 ? -1.935 2.390 11.369 1.00 90.38 120 HIS A N 1
ATOM 1011 C CA . HIS A 1 120 ? -2.472 3.116 10.226 1.00 90.38 120 HIS A CA 1
ATOM 1012 C C . HIS A 1 120 ? -1.560 4.265 9.777 1.00 90.38 120 HIS A C 1
ATOM 1014 O O . HIS A 1 120 ? -1.339 4.425 8.573 1.00 90.38 120 HIS A O 1
ATOM 1020 N N . LYS A 1 121 ? -0.983 5.025 10.717 1.00 93.94 121 LYS A N 1
ATOM 1021 C CA . LYS A 1 121 ? -0.002 6.080 10.410 1.00 93.94 121 LYS A CA 1
ATOM 1022 C C . LYS A 1 121 ? 1.238 5.504 9.729 1.00 93.94 121 LYS A C 1
ATOM 1024 O O . LYS A 1 121 ? 1.751 6.116 8.795 1.00 93.94 121 LYS A O 1
ATOM 1029 N N . LEU A 1 122 ? 1.715 4.333 10.156 1.00 92.31 122 LEU A N 1
ATOM 1030 C CA . LEU A 1 122 ? 2.838 3.652 9.502 1.00 92.31 122 LEU A CA 1
ATOM 1031 C C . LEU A 1 122 ? 2.486 3.230 8.071 1.00 92.31 122 LEU A C 1
ATOM 1033 O O . LEU A 1 122 ? 3.262 3.484 7.151 1.00 92.31 122 LEU A O 1
ATOM 1037 N N . VAL A 1 123 ? 1.293 2.667 7.857 1.00 92.94 123 VAL A N 1
ATOM 1038 C CA . VAL A 1 123 ? 0.797 2.330 6.512 1.00 92.94 123 VAL A CA 1
ATOM 1039 C C . VAL A 1 123 ? 0.762 3.562 5.606 1.00 92.94 123 VAL A C 1
ATOM 1041 O O . VAL A 1 123 ? 1.226 3.477 4.471 1.00 92.94 123 VAL A O 1
ATOM 1044 N N . GLN A 1 124 ? 0.257 4.701 6.093 1.00 92.69 124 GLN A N 1
ATOM 1045 C CA . GLN A 1 124 ? 0.229 5.952 5.324 1.00 92.69 124 GLN A CA 1
ATOM 1046 C C . GLN A 1 124 ? 1.640 6.440 4.973 1.00 92.69 124 GLN A C 1
ATOM 1048 O O . GLN A 1 124 ? 1.911 6.726 3.811 1.00 92.69 124 GLN A O 1
ATOM 1053 N N . LYS A 1 125 ? 2.571 6.442 5.938 1.00 92.88 125 LYS A N 1
ATOM 1054 C CA . LYS A 1 125 ? 3.974 6.816 5.690 1.00 92.88 125 LYS A CA 1
ATOM 1055 C C . LYS A 1 125 ? 4.605 5.964 4.588 1.00 92.88 125 LYS A C 1
ATOM 1057 O O . LYS A 1 125 ? 5.187 6.503 3.649 1.00 92.88 125 LYS A O 1
ATOM 1062 N N . TYR A 1 126 ? 4.456 4.640 4.666 1.00 91.38 126 TYR A N 1
ATOM 1063 C CA . TYR A 1 126 ? 5.004 3.742 3.649 1.00 91.38 126 TYR A CA 1
ATOM 1064 C C . TYR A 1 126 ? 4.315 3.894 2.294 1.00 91.38 126 TYR A C 1
ATOM 1066 O O . TYR A 1 126 ? 4.974 3.749 1.264 1.00 91.38 126 TYR A O 1
ATOM 1074 N N . TYR A 1 127 ? 3.019 4.204 2.278 1.00 89.81 127 TYR A N 1
ATOM 1075 C CA . TYR A 1 127 ? 2.288 4.503 1.053 1.00 89.81 127 TYR A CA 1
ATOM 1076 C C . TYR A 1 127 ? 2.844 5.756 0.362 1.00 89.81 127 TYR A C 1
ATOM 1078 O O . TYR A 1 127 ? 3.194 5.694 -0.817 1.00 89.81 127 TYR A O 1
ATOM 1086 N N . ASP A 1 128 ? 3.027 6.849 1.102 1.00 92.88 128 ASP A N 1
ATOM 1087 C CA . ASP A 1 128 ? 3.564 8.104 0.567 1.00 92.88 128 ASP A CA 1
ATOM 1088 C C . ASP A 1 128 ? 5.002 7.942 0.055 1.00 92.88 128 ASP A C 1
ATOM 1090 O O . ASP A 1 128 ? 5.363 8.440 -1.016 1.00 92.88 128 ASP A O 1
ATOM 1094 N N . GLU A 1 129 ? 5.843 7.213 0.792 1.00 90.94 129 GLU A N 1
ATOM 1095 C CA . GLU A 1 129 ? 7.200 6.877 0.355 1.00 90.94 129 GLU A CA 1
ATOM 1096 C C . GLU A 1 129 ? 7.199 6.029 -0.921 1.00 90.94 129 GLU A C 1
ATOM 1098 O O . GLU A 1 129 ? 7.999 6.271 -1.833 1.00 90.94 129 GLU A O 1
ATOM 1103 N N . ASN A 1 130 ? 6.296 5.050 -1.013 1.00 90.06 130 ASN A N 1
ATOM 1104 C CA . ASN A 1 130 ? 6.157 4.213 -2.198 1.00 90.06 130 ASN A CA 1
ATOM 1105 C C . ASN A 1 130 ? 5.741 5.040 -3.415 1.00 90.06 130 ASN A C 1
ATOM 1107 O O . ASN A 1 130 ? 6.355 4.912 -4.475 1.00 90.06 130 ASN A O 1
ATOM 1111 N N . GLN A 1 131 ? 4.760 5.925 -3.237 1.00 89.88 131 GLN A N 1
ATOM 1112 C CA . GLN A 1 131 ? 4.250 6.793 -4.288 1.00 89.88 131 GLN A CA 1
ATOM 1113 C C . GLN A 1 131 ? 5.345 7.724 -4.820 1.00 89.88 131 GLN A C 1
ATOM 1115 O O . GLN A 1 131 ? 5.592 7.763 -6.026 1.00 89.88 131 GLN A O 1
ATOM 1120 N N . LYS A 1 132 ? 6.112 8.370 -3.932 1.00 91.75 132 LYS A N 1
ATOM 1121 C CA . LYS A 1 132 ? 7.262 9.205 -4.326 1.00 91.75 132 LYS A CA 1
ATOM 1122 C C . LYS A 1 132 ? 8.309 8.421 -5.120 1.00 91.75 132 LYS A C 1
ATOM 1124 O O . LYS A 1 132 ? 8.866 8.930 -6.094 1.00 91.75 132 LYS A O 1
ATOM 1129 N N . LYS A 1 133 ? 8.612 7.180 -4.719 1.00 89.19 133 LYS A N 1
ATOM 1130 C CA . LYS A 1 133 ? 9.543 6.317 -5.468 1.00 89.19 133 LYS A CA 1
ATOM 1131 C C . LYS A 1 133 ? 8.966 5.902 -6.821 1.00 89.19 133 LYS A C 1
ATOM 1133 O O . LYS A 1 133 ? 9.711 5.837 -7.797 1.00 89.19 133 LYS A O 1
ATOM 1138 N N . HIS A 1 134 ? 7.665 5.636 -6.892 1.00 89.12 134 HIS A N 1
ATOM 1139 C CA . HIS A 1 134 ? 6.981 5.285 -8.130 1.00 89.12 134 HIS A CA 1
ATOM 1140 C C . HIS A 1 134 ? 7.008 6.432 -9.144 1.00 89.12 134 HIS A C 1
ATOM 1142 O O . HIS A 1 134 ? 7.367 6.212 -10.297 1.00 89.12 134 HIS A O 1
ATOM 1148 N N . GLU A 1 135 ? 6.735 7.659 -8.707 1.00 91.94 135 GLU A N 1
ATOM 1149 C CA . GLU A 1 135 ? 6.806 8.851 -9.556 1.00 91.94 135 GLU A CA 1
ATOM 1150 C C . GLU A 1 135 ? 8.215 9.077 -10.112 1.00 91.94 135 GLU A C 1
ATOM 1152 O O . GLU A 1 135 ? 8.383 9.306 -11.310 1.00 91.94 135 GLU A O 1
ATOM 1157 N N . LYS A 1 136 ? 9.250 8.952 -9.270 1.00 90.75 136 LYS A N 1
ATOM 1158 C CA . LYS A 1 136 ? 10.652 9.031 -9.718 1.00 90.75 136 LYS A CA 1
ATOM 1159 C C . LYS A 1 136 ? 10.981 7.951 -10.745 1.00 90.75 136 LYS A C 1
ATOM 1161 O O . LYS A 1 136 ? 11.613 8.240 -11.755 1.00 90.75 136 LYS A O 1
ATOM 1166 N N . TYR A 1 137 ? 10.538 6.720 -10.500 1.00 89.56 137 TYR A N 1
ATOM 1167 C CA . TYR A 1 137 ? 10.729 5.618 -11.435 1.00 89.56 137 TYR A CA 1
ATOM 1168 C C . TYR A 1 137 ? 10.056 5.899 -12.784 1.00 89.56 137 TYR A C 1
ATOM 1170 O O . TYR A 1 137 ? 10.681 5.700 -13.821 1.00 89.56 137 TYR A O 1
ATOM 1178 N N . MET A 1 138 ? 8.828 6.422 -12.781 1.00 90.81 138 MET A N 1
ATOM 1179 C CA . MET A 1 138 ? 8.109 6.763 -14.009 1.00 90.81 138 MET A CA 1
ATOM 1180 C C . MET A 1 138 ? 8.796 7.869 -14.810 1.00 90.81 138 MET A C 1
ATOM 1182 O O . MET A 1 138 ? 8.881 7.759 -16.029 1.00 90.81 138 MET A O 1
ATOM 1186 N N . LYS A 1 139 ? 9.359 8.889 -14.148 1.00 93.56 139 LYS A N 1
ATOM 1187 C CA . LYS A 1 139 ? 10.165 9.917 -14.830 1.00 93.56 139 LYS A CA 1
ATOM 1188 C C . LYS A 1 139 ? 11.350 9.303 -15.577 1.00 93.56 139 LYS A C 1
ATOM 1190 O O . LYS A 1 139 ? 11.496 9.545 -16.769 1.00 93.56 139 LYS A O 1
ATOM 1195 N N . ILE A 1 140 ? 12.114 8.436 -14.911 1.00 93.12 140 ILE A N 1
ATOM 1196 C CA . ILE A 1 140 ? 13.267 7.751 -15.518 1.00 93.12 140 ILE A CA 1
ATOM 1197 C C . ILE A 1 140 ? 12.830 6.859 -16.686 1.00 93.12 140 ILE A C 1
ATOM 1199 O O . ILE A 1 140 ? 13.482 6.835 -17.724 1.00 93.12 140 ILE A O 1
ATOM 1203 N N . VAL A 1 141 ? 11.723 6.124 -16.544 1.00 93.44 141 VAL A N 1
ATOM 1204 C CA . VAL A 1 141 ? 11.197 5.273 -17.624 1.00 93.44 141 VAL A CA 1
ATOM 1205 C C . VAL A 1 141 ? 10.780 6.108 -18.835 1.00 93.44 141 VAL A C 1
ATOM 1207 O O . VAL A 1 141 ? 11.075 5.722 -19.965 1.00 93.44 141 VAL A O 1
ATOM 1210 N N . ASN A 1 142 ? 10.151 7.262 -18.616 1.00 94.62 142 ASN A N 1
ATOM 1211 C CA . ASN A 1 142 ? 9.776 8.173 -19.694 1.00 94.62 142 ASN A CA 1
ATOM 1212 C C . ASN A 1 142 ? 11.012 8.747 -20.400 1.00 94.62 142 ASN A C 1
ATOM 1214 O O . ASN A 1 142 ? 11.083 8.707 -21.626 1.00 94.62 142 ASN A O 1
ATOM 1218 N N . GLU A 1 143 ? 12.010 9.214 -19.646 1.00 94.81 143 GLU A N 1
ATOM 1219 C CA . GLU A 1 143 ? 13.291 9.686 -20.194 1.00 94.81 143 GLU A CA 1
ATOM 1220 C C . GLU A 1 143 ? 13.995 8.588 -21.004 1.00 94.81 143 GLU A C 1
ATOM 1222 O O . GLU A 1 143 ? 14.464 8.824 -22.118 1.00 94.81 143 GLU A O 1
ATOM 1227 N N . PHE A 1 144 ? 14.005 7.357 -20.489 1.00 94.25 144 PHE A N 1
ATOM 1228 C CA . PHE A 1 144 ? 14.569 6.207 -21.188 1.00 94.25 144 PHE A CA 1
ATOM 1229 C C . PHE A 1 144 ? 13.809 5.899 -22.483 1.00 94.25 144 PHE A C 1
ATOM 1231 O O . PHE A 1 144 ? 14.428 5.638 -23.511 1.00 94.25 144 PHE A O 1
ATOM 1238 N N . SER A 1 145 ? 12.477 5.993 -22.471 1.00 95.50 145 SER A N 1
ATOM 1239 C CA . SER A 1 145 ? 11.652 5.814 -23.669 1.00 95.50 145 SER A CA 1
ATOM 1240 C C . SER A 1 145 ? 11.941 6.868 -24.740 1.00 95.50 145 SER A C 1
ATOM 1242 O O . SER A 1 145 ? 11.971 6.536 -25.926 1.00 95.50 145 SER A O 1
ATOM 1244 N N . VAL A 1 146 ? 12.161 8.127 -24.347 1.00 95.88 146 VAL A N 1
ATOM 1245 C CA . VAL A 1 146 ? 12.559 9.198 -25.275 1.00 95.88 146 VAL A CA 1
ATOM 1246 C C . VAL A 1 146 ? 13.927 8.886 -25.880 1.00 95.88 146 VAL A C 1
ATOM 1248 O O . VAL A 1 146 ? 14.063 8.878 -27.101 1.00 95.88 146 VAL A O 1
ATOM 1251 N N . SER A 1 147 ? 14.906 8.521 -25.048 1.00 95.75 147 SER A N 1
ATOM 1252 C CA . SER A 1 147 ? 16.255 8.153 -25.495 1.00 95.75 147 SER A CA 1
ATOM 1253 C C . SER A 1 147 ? 16.257 6.949 -26.448 1.00 95.75 147 SER A C 1
ATOM 1255 O O . SER A 1 147 ? 16.916 6.983 -27.487 1.00 95.75 147 SER A O 1
ATOM 1257 N N . ILE A 1 148 ? 15.454 5.913 -26.171 1.00 95.75 148 ILE A N 1
ATOM 1258 C CA . ILE A 1 148 ? 15.268 4.771 -27.082 1.00 95.75 148 ILE A CA 1
ATOM 1259 C C . ILE A 1 148 ? 14.706 5.233 -28.428 1.00 95.75 148 ILE A C 1
ATOM 1261 O O . ILE A 1 148 ? 15.187 4.802 -29.474 1.00 95.75 148 ILE A O 1
ATOM 1265 N N . SER A 1 149 ? 13.693 6.100 -28.417 1.00 96.62 149 SER A N 1
ATOM 1266 C CA . SER A 1 149 ? 13.088 6.621 -29.645 1.00 96.62 149 SER A CA 1
ATOM 1267 C C . SER A 1 149 ? 14.109 7.388 -30.489 1.00 96.62 149 SER A C 1
ATOM 1269 O O . SER A 1 149 ? 14.220 7.163 -31.694 1.00 96.62 149 SER A O 1
ATOM 1271 N N . GLU A 1 150 ? 14.919 8.240 -29.861 1.00 95.88 150 GLU A N 1
ATOM 1272 C CA . GLU A 1 150 ? 15.999 8.963 -30.537 1.00 95.88 150 GLU A CA 1
ATOM 1273 C C . GLU A 1 150 ? 17.085 8.028 -31.080 1.00 95.88 150 GLU A C 1
ATOM 1275 O O . GLU A 1 150 ? 17.542 8.204 -32.212 1.00 95.88 150 GLU A O 1
ATOM 1280 N N . ALA A 1 151 ? 17.485 7.016 -30.306 1.00 96.38 151 ALA A N 1
ATOM 1281 C CA . ALA A 1 151 ? 18.466 6.023 -30.730 1.00 96.38 151 ALA A CA 1
ATOM 1282 C C . ALA A 1 151 ? 17.964 5.208 -31.930 1.00 96.38 151 ALA A C 1
ATOM 1284 O O . ALA A 1 151 ? 18.706 5.025 -32.896 1.00 96.38 151 ALA A O 1
ATOM 1285 N N . ASN A 1 152 ? 16.699 4.783 -31.912 1.00 97.00 152 ASN A N 1
ATOM 1286 C CA . ASN A 1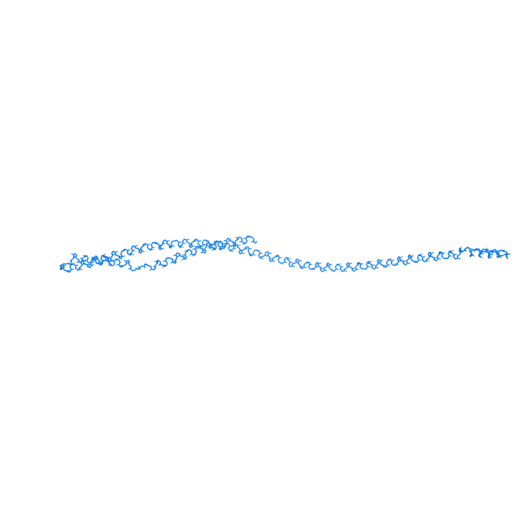 152 ? 16.080 4.056 -33.018 1.00 97.00 152 ASN A CA 1
ATOM 1287 C C . ASN A 1 152 ? 16.017 4.910 -34.288 1.00 97.00 152 ASN A C 1
ATOM 1289 O O . ASN A 1 152 ? 16.432 4.439 -35.342 1.00 97.00 152 ASN A O 1
ATOM 1293 N N . LYS A 1 153 ? 15.618 6.186 -34.181 1.00 97.38 153 LYS A N 1
ATOM 1294 C CA . LYS A 1 153 ? 15.628 7.122 -35.320 1.00 97.38 153 LYS A CA 1
ATOM 1295 C C . LYS A 1 153 ? 17.022 7.274 -35.930 1.00 97.38 153 LYS A C 1
ATOM 1297 O O . LYS A 1 153 ? 17.181 7.183 -37.143 1.00 97.38 153 LYS A O 1
ATOM 1302 N N . LYS A 1 154 ? 18.055 7.464 -35.101 1.00 96.94 154 LYS A N 1
ATOM 1303 C CA . LYS A 1 154 ? 19.448 7.550 -35.581 1.00 96.94 154 LYS A CA 1
ATOM 1304 C C . LYS A 1 154 ? 19.922 6.239 -36.208 1.00 96.94 154 LYS A C 1
ATOM 1306 O O . LYS A 1 154 ? 20.683 6.257 -37.171 1.00 96.94 154 LYS A O 1
ATOM 1311 N N . HIS A 1 155 ? 19.485 5.102 -35.674 1.00 97.19 155 HIS A N 1
ATOM 1312 C CA . HIS A 1 155 ? 19.824 3.792 -36.218 1.00 97.19 155 HIS A CA 1
ATOM 1313 C C . HIS A 1 155 ? 19.174 3.541 -37.586 1.00 97.19 155 HIS A C 1
ATOM 1315 O O . HIS A 1 155 ? 19.822 2.978 -38.467 1.00 97.19 155 HIS A O 1
ATOM 1321 N N . GLU A 1 156 ? 17.931 3.979 -37.784 1.00 96.75 156 GLU A N 1
ATOM 1322 C CA . GLU A 1 156 ? 17.259 3.955 -39.088 1.00 96.75 156 GLU A CA 1
ATOM 1323 C C . GLU A 1 156 ? 18.001 4.826 -40.107 1.00 96.75 156 GLU A C 1
ATOM 1325 O O . GLU A 1 156 ? 18.389 4.321 -41.157 1.00 96.75 156 GLU A O 1
ATOM 1330 N N . GLN A 1 157 ? 18.335 6.070 -39.748 1.00 96.81 157 GLN A N 1
ATOM 1331 C CA . GLN A 1 157 ? 19.142 6.957 -40.600 1.00 96.81 157 GLN A CA 1
ATOM 1332 C C . GLN A 1 157 ? 20.499 6.339 -40.964 1.00 96.81 157 GLN A C 1
ATOM 1334 O O . GLN A 1 157 ? 20.941 6.398 -42.110 1.00 96.81 157 GLN A O 1
ATOM 1339 N N . TYR A 1 158 ? 21.170 5.706 -39.998 1.00 96.62 158 TYR A N 1
ATOM 1340 C CA . TYR A 1 158 ? 22.424 5.002 -40.253 1.00 96.62 158 TYR A CA 1
ATOM 1341 C C . TYR A 1 158 ? 22.249 3.849 -41.250 1.00 96.62 158 TYR A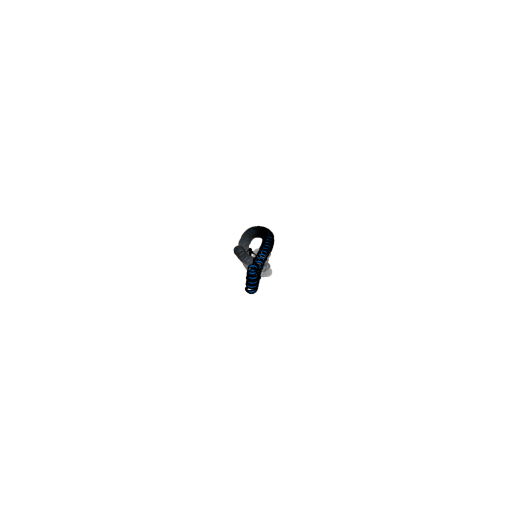 C 1
ATOM 1343 O O . TYR A 1 158 ? 23.099 3.672 -42.122 1.00 96.62 158 TYR A O 1
ATOM 1351 N N . LYS A 1 159 ? 21.168 3.063 -41.140 1.00 97.44 159 LYS A N 1
ATOM 1352 C CA . LYS A 1 159 ? 20.881 1.973 -42.084 1.00 97.44 159 LYS A CA 1
ATOM 1353 C C . LYS A 1 159 ? 20.692 2.499 -43.500 1.00 97.44 159 LYS A C 1
ATOM 1355 O O . LYS A 1 159 ? 21.304 1.950 -44.407 1.00 97.44 159 LYS A O 1
ATOM 1360 N N . GLU A 1 160 ? 19.922 3.569 -43.672 1.00 96.69 160 GLU A N 1
ATOM 1361 C CA . GLU A 1 160 ? 19.702 4.191 -44.982 1.00 96.69 160 GLU A CA 1
ATOM 1362 C C . GLU A 1 160 ? 21.025 4.631 -45.621 1.00 96.69 160 GLU A C 1
ATOM 1364 O O . GLU A 1 160 ? 21.352 4.196 -46.725 1.00 96.69 160 GLU A O 1
ATOM 1369 N N . ILE A 1 161 ? 21.844 5.396 -44.890 1.00 96.69 161 ILE A N 1
ATOM 1370 C CA . ILE A 1 161 ? 23.155 5.864 -45.372 1.00 96.69 161 ILE A CA 1
ATOM 1371 C C . ILE A 1 161 ? 24.078 4.683 -45.694 1.00 96.69 161 ILE A C 1
ATOM 1373 O O . ILE A 1 161 ? 24.791 4.691 -46.700 1.00 96.69 161 ILE A O 1
ATOM 1377 N N . ARG A 1 162 ? 24.085 3.650 -44.847 1.00 96.69 162 ARG A N 1
ATOM 1378 C CA . ARG A 1 162 ? 24.901 2.452 -45.063 1.00 96.69 162 ARG A CA 1
ATOM 1379 C C . ARG A 1 162 ? 24.474 1.712 -46.327 1.00 96.69 162 ARG A C 1
ATOM 1381 O O . ARG A 1 162 ? 25.334 1.281 -47.090 1.00 96.69 162 ARG A O 1
ATOM 1388 N N . ASP A 1 163 ? 23.176 1.568 -46.555 1.00 96.69 163 ASP A N 1
ATOM 1389 C CA . ASP A 1 163 ? 22.644 0.866 -47.718 1.00 96.69 163 ASP A CA 1
ATOM 1390 C C . ASP A 1 163 ? 22.890 1.671 -49.011 1.00 96.69 163 ASP A C 1
ATOM 1392 O O . ASP A 1 163 ? 23.205 1.095 -50.054 1.00 96.69 163 ASP A O 1
ATOM 1396 N N . GLU A 1 164 ? 22.843 3.006 -48.960 1.00 96.44 164 GLU A N 1
ATOM 1397 C CA . GLU A 1 164 ? 23.276 3.876 -50.063 1.00 96.44 164 GLU A CA 1
ATOM 1398 C C . GLU A 1 164 ? 24.772 3.738 -50.365 1.00 96.44 164 GLU A C 1
ATOM 1400 O O . GLU A 1 164 ? 25.161 3.561 -51.525 1.00 96.44 164 GLU A O 1
ATOM 1405 N N . ALA A 1 165 ? 25.614 3.760 -49.329 1.00 96.19 165 ALA A N 1
ATOM 1406 C CA . ALA A 1 165 ? 27.052 3.555 -49.466 1.00 96.19 165 ALA A CA 1
ATOM 1407 C C . ALA A 1 165 ? 27.370 2.171 -50.055 1.00 96.19 165 ALA A C 1
ATOM 1409 O O . ALA A 1 165 ? 28.224 2.055 -50.935 1.00 96.19 165 ALA A O 1
ATOM 1410 N N . GLN A 1 166 ? 26.642 1.133 -49.635 1.00 96.44 166 GLN A N 1
ATOM 1411 C CA . GLN A 1 166 ? 26.775 -0.221 -50.163 1.00 96.44 166 GLN A CA 1
ATOM 1412 C C . GLN A 1 166 ? 26.402 -0.284 -51.651 1.00 96.44 166 GLN A C 1
ATOM 1414 O O . GLN A 1 166 ? 27.174 -0.817 -52.447 1.00 96.44 166 GLN A O 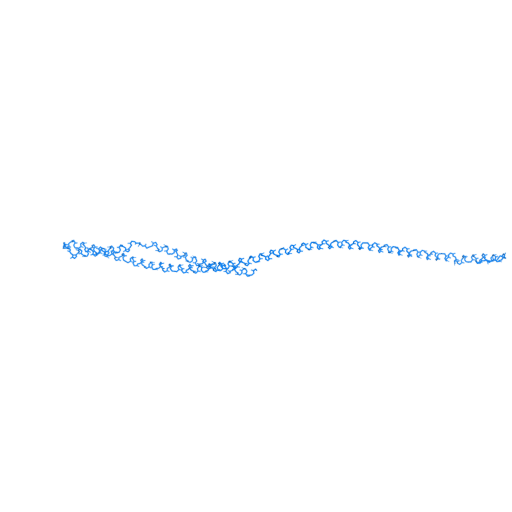1
ATOM 1419 N N . LYS A 1 167 ? 25.292 0.343 -52.066 1.00 96.19 167 LYS A N 1
ATOM 1420 C CA . LYS A 1 167 ? 24.908 0.445 -53.488 1.00 96.19 167 LYS A CA 1
ATOM 1421 C C . LYS A 1 167 ? 25.974 1.158 -54.322 1.00 96.19 167 LYS A C 1
ATOM 1423 O O . LYS A 1 167 ? 26.246 0.763 -55.456 1.00 96.19 167 LYS A O 1
ATOM 1428 N N . ALA A 1 168 ? 26.570 2.227 -53.794 1.00 95.94 168 ALA A N 1
ATOM 1429 C CA . ALA A 1 168 ? 27.652 2.937 -54.473 1.00 95.94 168 ALA A CA 1
ATOM 1430 C C . ALA A 1 168 ? 28.909 2.061 -54.599 1.00 95.94 168 ALA A C 1
ATOM 1432 O O . ALA A 1 168 ? 29.519 2.004 -55.670 1.00 95.94 168 ALA A O 1
ATOM 1433 N N . HIS A 1 169 ? 29.260 1.338 -53.534 1.00 95.25 169 HIS A N 1
ATOM 1434 C CA . HIS A 1 169 ? 30.375 0.397 -53.524 1.00 95.25 169 HIS A CA 1
ATOM 1435 C C . HIS A 1 169 ? 30.175 -0.744 -54.535 1.00 95.25 169 HIS A C 1
ATOM 1437 O O . HIS A 1 169 ? 31.084 -1.042 -55.310 1.00 95.25 169 HIS A O 1
ATOM 1443 N N . GLU A 1 170 ? 28.982 -1.335 -54.596 1.00 95.94 170 GLU A N 1
ATOM 1444 C CA . GLU A 1 170 ? 28.630 -2.382 -55.564 1.00 95.94 170 GLU A CA 1
ATOM 1445 C C . GLU A 1 170 ? 28.772 -1.889 -57.007 1.00 95.94 170 GLU A C 1
ATOM 1447 O O . GLU A 1 170 ? 29.472 -2.513 -57.807 1.00 95.94 170 GLU A O 1
ATOM 1452 N N . LYS A 1 171 ? 28.230 -0.706 -57.325 1.00 95.88 171 LYS A N 1
ATOM 1453 C CA . LYS A 1 171 ? 28.401 -0.082 -58.650 1.00 95.88 171 LYS A CA 1
ATOM 1454 C C . LYS A 1 171 ? 29.872 0.151 -58.994 1.00 95.88 171 LYS A C 1
ATOM 1456 O O . LYS A 1 171 ? 30.299 -0.129 -60.116 1.00 95.88 171 LYS A O 1
ATOM 1461 N N . ALA A 1 172 ? 30.666 0.647 -58.046 1.00 94.38 172 ALA A N 1
ATOM 1462 C CA . ALA A 1 172 ? 32.097 0.853 -58.250 1.00 94.38 172 ALA A CA 1
ATOM 1463 C C . ALA A 1 172 ? 32.830 -0.477 -58.509 1.00 94.38 172 ALA A C 1
ATOM 1465 O O . ALA A 1 172 ? 33.697 -0.553 -59.386 1.00 94.38 172 ALA A O 1
ATOM 1466 N N . PHE A 1 173 ? 32.452 -1.542 -57.799 1.00 95.69 173 PHE A N 1
ATOM 1467 C CA . PHE A 1 173 ? 33.006 -2.880 -57.984 1.00 95.69 173 PHE A CA 1
ATOM 1468 C C . PHE A 1 173 ? 32.647 -3.482 -59.351 1.00 95.69 173 PHE A C 1
ATOM 1470 O O . PHE A 1 173 ? 33.514 -4.052 -60.023 1.00 95.69 173 PHE A O 1
ATOM 1477 N N . GLU A 1 174 ? 31.409 -3.302 -59.814 1.00 95.06 174 GLU A N 1
ATOM 1478 C CA . GLU A 1 174 ? 30.982 -3.697 -61.160 1.00 95.06 174 GLU A CA 1
ATOM 1479 C C . GLU A 1 174 ? 31.768 -2.957 -62.246 1.00 95.06 174 GLU A C 1
ATOM 1481 O O . GLU A 1 174 ? 32.283 -3.577 -63.181 1.00 95.06 174 GLU A O 1
ATOM 1486 N N . MET A 1 175 ? 31.908 -1.632 -62.125 1.00 94.88 175 MET A N 1
ATOM 1487 C CA . MET A 1 175 ? 32.687 -0.828 -63.072 1.00 94.88 175 MET A CA 1
ATOM 1488 C C . MET A 1 175 ? 34.152 -1.265 -63.096 1.00 94.88 175 MET A C 1
ATOM 1490 O O . MET A 1 175 ? 34.727 -1.454 -64.170 1.00 94.88 175 MET A O 1
ATOM 1494 N N . ARG A 1 176 ? 34.753 -1.501 -61.925 1.00 92.50 176 ARG A N 1
ATOM 1495 C CA . ARG A 1 176 ? 36.118 -2.024 -61.815 1.00 92.50 176 ARG A CA 1
ATOM 1496 C C . ARG A 1 176 ? 36.254 -3.385 -62.498 1.00 92.50 176 ARG A C 1
ATOM 1498 O O . ARG A 1 176 ? 37.201 -3.580 -63.258 1.00 92.50 176 ARG A O 1
ATOM 1505 N N . SER A 1 177 ? 35.306 -4.293 -62.286 1.00 93.75 177 SER A N 1
ATOM 1506 C CA . SER A 1 177 ? 35.280 -5.611 -62.932 1.00 93.75 177 SER A CA 1
ATOM 1507 C C . SER A 1 177 ? 35.176 -5.506 -64.458 1.00 93.75 177 SER A C 1
ATOM 1509 O O . SER A 1 177 ? 35.916 -6.185 -65.176 1.00 93.75 177 SER A O 1
ATOM 1511 N N . LYS A 1 178 ? 34.346 -4.590 -64.978 1.00 94.56 178 LYS A N 1
ATOM 1512 C CA . LYS A 1 178 ? 34.260 -4.286 -66.420 1.00 94.56 178 LYS A CA 1
ATOM 1513 C C . LYS A 1 178 ? 35.584 -3.751 -66.967 1.00 94.56 178 LYS A C 1
ATOM 1515 O O . LYS A 1 178 ? 36.062 -4.236 -67.989 1.00 94.56 178 LYS A O 1
ATOM 1520 N N . ILE A 1 179 ? 36.228 -2.811 -66.270 1.00 92.56 179 ILE A N 1
ATOM 1521 C CA . ILE A 1 179 ? 37.536 -2.263 -66.672 1.00 92.56 179 ILE A CA 1
ATOM 1522 C C . ILE A 1 179 ? 38.605 -3.360 -66.701 1.00 92.56 179 ILE A C 1
ATOM 1524 O O . ILE A 1 179 ? 39.395 -3.416 -67.643 1.00 92.56 179 ILE A O 1
ATOM 1528 N N . ILE A 1 180 ? 38.641 -4.234 -65.691 1.00 92.69 180 ILE A N 1
ATOM 1529 C CA . ILE A 1 180 ? 39.572 -5.370 -65.647 1.00 92.69 180 ILE A CA 1
ATOM 1530 C C . ILE A 1 180 ? 39.321 -6.307 -66.832 1.00 92.69 180 ILE A C 1
ATOM 1532 O O . ILE A 1 180 ? 40.279 -6.704 -67.492 1.00 92.69 180 ILE A O 1
ATOM 1536 N N . SER A 1 181 ? 38.057 -6.593 -67.149 1.00 92.75 181 SER A N 1
ATOM 1537 C CA . SER A 1 181 ? 37.674 -7.434 -68.289 1.00 92.75 181 SER A CA 1
ATOM 1538 C C . SER A 1 181 ? 38.141 -6.830 -69.617 1.00 92.75 181 SER A C 1
ATOM 1540 O O . SER A 1 181 ? 38.841 -7.496 -70.377 1.00 92.75 181 SER A O 1
ATOM 1542 N N . ILE A 1 182 ? 37.886 -5.537 -69.850 1.00 92.50 182 ILE A N 1
ATOM 1543 C CA . ILE A 1 182 ? 38.342 -4.813 -71.051 1.00 92.50 182 ILE A CA 1
ATOM 1544 C C . ILE A 1 182 ? 39.874 -4.794 -71.140 1.00 92.50 182 ILE A C 1
ATOM 1546 O O . ILE A 1 182 ? 40.442 -5.030 -72.208 1.00 92.50 182 ILE A O 1
ATOM 1550 N N . LYS A 1 183 ? 40.575 -4.535 -70.027 1.00 90.75 183 LYS A N 1
ATOM 1551 C CA . LYS A 1 183 ? 42.047 -4.593 -69.984 1.00 90.75 183 LYS A CA 1
ATOM 1552 C C . LYS A 1 183 ? 42.560 -6.001 -70.296 1.00 90.75 183 LYS A C 1
ATOM 1554 O O . LYS A 1 183 ? 43.541 -6.132 -71.026 1.00 90.75 183 LYS A O 1
ATOM 1559 N N . GLY A 1 184 ? 41.897 -7.033 -69.777 1.00 93.19 184 GLY A N 1
ATOM 1560 C CA . GLY A 1 184 ? 42.193 -8.436 -70.049 1.00 93.19 184 GLY A CA 1
ATOM 1561 C C . GLY A 1 184 ? 42.007 -8.793 -71.523 1.00 93.19 184 GLY A C 1
ATOM 1562 O O . GLY A 1 184 ? 42.916 -9.356 -72.127 1.00 93.19 184 GLY A O 1
ATOM 1563 N N . GLU A 1 185 ? 40.886 -8.405 -72.134 1.00 91.25 185 GLU A N 1
ATOM 1564 C CA . GLU A 1 185 ? 40.645 -8.578 -73.571 1.00 91.25 185 GLU A CA 1
ATOM 1565 C C . GLU A 1 185 ? 41.671 -7.839 -74.424 1.00 91.25 185 GLU A C 1
ATOM 1567 O O . GLU A 1 185 ? 42.218 -8.410 -75.362 1.00 91.25 185 GLU A O 1
ATOM 1572 N N . ARG A 1 186 ? 41.970 -6.577 -74.095 1.00 88.38 186 ARG A N 1
ATOM 1573 C CA . ARG A 1 186 ? 42.974 -5.789 -74.817 1.00 88.38 186 ARG A CA 1
ATOM 1574 C C . ARG A 1 186 ? 44.343 -6.460 -74.762 1.00 88.38 186 ARG A C 1
ATOM 1576 O O . ARG A 1 186 ? 45.040 -6.495 -75.773 1.00 88.38 186 ARG A O 1
ATOM 1583 N N . ARG A 1 187 ? 44.709 -7.013 -73.603 1.00 90.00 187 ARG A N 1
ATOM 1584 C CA . ARG A 1 187 ? 45.947 -7.777 -73.428 1.00 90.00 187 ARG A CA 1
ATOM 1585 C C . ARG A 1 187 ? 45.942 -9.049 -74.275 1.00 90.00 187 ARG A C 1
ATOM 1587 O O . ARG A 1 187 ? 46.897 -9.255 -75.011 1.00 90.00 187 ARG A O 1
ATOM 1594 N N . LYS A 1 188 ? 44.847 -9.820 -74.263 1.00 91.19 188 LYS A N 1
ATOM 1595 C CA . LYS A 1 188 ? 44.677 -11.005 -75.123 1.00 91.19 188 LYS A CA 1
ATOM 1596 C C . LYS A 1 188 ? 44.807 -10.663 -76.608 1.00 91.19 188 LYS A C 1
ATOM 1598 O O . LYS A 1 188 ? 45.624 -11.268 -77.282 1.00 91.19 188 LYS A O 1
ATOM 1603 N N . ARG A 1 189 ? 44.100 -9.636 -77.100 1.00 88.38 189 ARG A N 1
ATOM 1604 C CA . ARG A 1 189 ? 44.202 -9.180 -78.502 1.00 88.38 189 ARG A CA 1
ATOM 1605 C C . ARG A 1 189 ? 45.629 -8.788 -78.876 1.00 88.38 189 ARG A C 1
ATOM 1607 O O . ARG A 1 189 ? 46.072 -9.088 -79.978 1.00 88.38 189 ARG A O 1
ATOM 1614 N N . TRP A 1 190 ? 46.349 -8.118 -77.976 1.00 88.31 190 TRP A N 1
ATOM 1615 C CA . TRP A 1 190 ? 47.748 -7.759 -78.204 1.00 88.31 190 TRP A CA 1
ATOM 1616 C C . TRP A 1 190 ? 48.660 -8.990 -78.245 1.00 88.31 190 TRP A C 1
ATOM 1618 O O . TRP A 1 190 ? 49.501 -9.096 -79.136 1.00 88.31 190 TRP A O 1
ATOM 1628 N N . ASP A 1 191 ? 48.468 -9.938 -77.326 1.00 90.12 191 ASP A N 1
ATOM 1629 C CA . ASP A 1 191 ? 49.207 -11.201 -77.302 1.00 90.12 191 ASP A CA 1
ATOM 1630 C C . ASP A 1 191 ? 48.921 -12.048 -78.554 1.00 90.12 191 ASP A C 1
ATOM 1632 O O . ASP A 1 191 ? 49.855 -12.588 -79.148 1.00 90.12 191 ASP A O 1
ATOM 1636 N N . ASP A 1 192 ? 47.667 -12.112 -79.006 1.00 90.62 192 ASP A N 1
ATOM 1637 C CA . ASP A 1 192 ? 47.251 -12.827 -80.216 1.00 90.62 192 ASP A CA 1
ATOM 1638 C C . ASP A 1 192 ? 47.781 -12.152 -81.483 1.00 90.62 192 ASP A C 1
ATOM 1640 O O . ASP A 1 192 ? 48.338 -12.829 -82.342 1.00 90.62 192 ASP A O 1
ATOM 1644 N N . ALA A 1 193 ? 47.726 -10.818 -81.582 1.00 87.38 193 ALA A N 1
ATOM 1645 C CA . ALA A 1 193 ? 48.346 -10.079 -82.683 1.00 87.38 193 ALA A CA 1
ATOM 1646 C C . ALA A 1 193 ? 49.865 -10.306 -82.721 1.00 87.38 193 ALA A C 1
ATOM 1648 O O . ALA A 1 193 ? 50.447 -10.534 -83.780 1.00 87.38 193 ALA A O 1
ATOM 1649 N N . LYS A 1 194 ? 50.520 -10.312 -81.556 1.00 89.88 194 LYS A N 1
ATOM 1650 C CA . LYS A 1 194 ? 51.951 -10.607 -81.441 1.00 89.88 194 LYS A CA 1
ATOM 1651 C C . LYS A 1 194 ? 52.268 -12.045 -81.851 1.00 89.88 194 LYS A C 1
ATOM 1653 O O . LYS A 1 194 ? 53.291 -12.265 -82.499 1.00 89.88 194 LYS A O 1
ATOM 1658 N N . LYS A 1 195 ? 51.426 -13.020 -81.493 1.00 89.81 195 LYS A N 1
ATOM 1659 C CA . LYS A 1 195 ? 51.544 -14.413 -81.953 1.00 89.81 195 LYS A CA 1
ATOM 1660 C C . LYS A 1 195 ? 51.333 -14.518 -83.460 1.00 89.81 195 LYS A C 1
ATOM 1662 O O . LYS A 1 195 ? 52.182 -15.103 -84.116 1.00 89.81 195 LYS A O 1
ATOM 1667 N N . ALA A 1 196 ? 50.305 -13.880 -84.014 1.00 89.50 196 ALA A N 1
ATOM 1668 C CA . ALA A 1 196 ? 50.027 -13.866 -85.447 1.00 89.50 196 ALA A CA 1
ATOM 1669 C C . ALA A 1 196 ? 51.186 -13.256 -86.252 1.00 89.50 196 ALA A C 1
ATOM 1671 O O . ALA A 1 196 ? 51.626 -13.850 -87.230 1.00 89.50 196 ALA A O 1
ATOM 1672 N N . ILE A 1 197 ? 51.757 -12.132 -85.801 1.00 87.19 197 ILE A N 1
ATOM 1673 C CA . ILE A 1 197 ? 52.956 -11.538 -86.416 1.00 87.19 197 ILE A CA 1
ATOM 1674 C C . ILE A 1 197 ? 54.147 -12.494 -86.310 1.00 87.19 197 ILE A C 1
ATOM 1676 O O . ILE A 1 197 ? 54.880 -12.676 -87.278 1.00 87.19 197 ILE A O 1
ATOM 1680 N N . LYS A 1 198 ? 54.362 -13.128 -85.150 1.00 86.94 198 LYS A N 1
ATOM 1681 C CA . LYS A 1 198 ? 55.428 -14.130 -84.993 1.00 86.94 198 LYS A CA 1
ATOM 1682 C C . LYS A 1 198 ? 55.232 -15.309 -85.945 1.00 86.94 198 LYS A C 1
ATOM 1684 O O . LYS A 1 198 ? 56.192 -15.710 -86.590 1.00 86.94 198 LYS A O 1
ATOM 1689 N N . GLU A 1 199 ? 54.022 -15.842 -86.058 1.00 88.00 199 GLU A N 1
ATOM 1690 C CA . GLU A 1 199 ? 53.684 -16.937 -86.968 1.00 88.00 199 GLU A CA 1
ATOM 1691 C C . GLU A 1 199 ? 53.849 -16.530 -88.429 1.00 88.00 199 GLU A C 1
ATOM 1693 O O . GLU A 1 199 ? 54.446 -17.280 -89.196 1.00 88.00 199 GLU A O 1
ATOM 1698 N N . GLN A 1 200 ? 53.394 -15.337 -88.813 1.00 84.81 200 GLN A N 1
ATOM 1699 C CA . GLN A 1 200 ? 53.598 -14.787 -90.148 1.00 84.81 200 GLN A CA 1
ATOM 1700 C C . GLN A 1 200 ? 55.087 -14.610 -90.444 1.00 84.81 200 GLN A C 1
ATOM 1702 O O . GLN A 1 200 ? 55.533 -15.014 -91.509 1.00 84.81 200 GLN A O 1
ATOM 1707 N N . ASN A 1 201 ? 55.875 -14.094 -89.499 1.00 83.50 201 ASN A N 1
ATOM 1708 C CA . ASN A 1 201 ? 57.325 -13.975 -89.639 1.00 83.50 201 ASN A CA 1
ATOM 1709 C C . ASN A 1 201 ? 57.998 -15.347 -89.764 1.00 83.50 201 ASN A C 1
ATOM 1711 O O . ASN A 1 201 ? 58.916 -15.500 -90.562 1.00 83.50 201 ASN A O 1
ATOM 1715 N N . ILE A 1 202 ? 57.550 -16.355 -89.009 1.00 84.31 202 ILE A N 1
ATOM 1716 C CA . ILE A 1 202 ? 58.043 -17.734 -89.133 1.00 84.31 202 ILE A CA 1
ATOM 1717 C C . ILE A 1 202 ? 57.665 -18.315 -90.500 1.00 84.31 202 ILE A C 1
ATOM 1719 O O . ILE A 1 202 ? 58.516 -18.916 -91.146 1.00 84.31 202 ILE A O 1
ATOM 1723 N N . ARG A 1 203 ? 56.425 -18.126 -90.970 1.00 81.94 203 ARG A N 1
ATOM 1724 C CA . ARG A 1 203 ? 55.972 -18.575 -92.298 1.00 81.94 203 ARG A CA 1
ATOM 1725 C C . ARG A 1 203 ? 56.723 -17.873 -93.423 1.00 81.94 203 ARG A C 1
ATOM 1727 O O . ARG A 1 203 ? 57.156 -18.546 -94.344 1.00 81.94 203 ARG A O 1
ATOM 1734 N N . ALA A 1 204 ? 56.909 -16.560 -93.330 1.00 78.38 204 ALA A N 1
ATOM 1735 C CA . ALA A 1 204 ? 57.684 -15.781 -94.286 1.00 78.38 204 ALA A CA 1
ATOM 1736 C C . ALA A 1 204 ? 59.143 -16.243 -94.306 1.00 78.38 204 ALA A C 1
ATOM 1738 O O . ALA A 1 204 ? 59.672 -16.479 -95.382 1.00 78.38 204 ALA A O 1
ATOM 1739 N N . ARG A 1 205 ? 59.760 -16.460 -93.132 1.00 74.50 205 ARG A N 1
ATOM 1740 C CA . ARG A 1 205 ? 61.104 -17.047 -93.029 1.00 74.50 205 ARG A CA 1
ATOM 1741 C C . ARG A 1 205 ? 61.177 -18.435 -93.646 1.00 74.50 205 ARG A C 1
ATOM 1743 O O . ARG A 1 205 ? 62.146 -18.699 -94.329 1.00 74.50 205 ARG A O 1
ATOM 1750 N N . LYS A 1 206 ? 60.191 -19.310 -93.428 1.00 76.50 206 LYS A N 1
ATOM 1751 C CA . LYS A 1 206 ? 60.144 -20.619 -94.098 1.00 76.50 206 LYS A CA 1
ATOM 1752 C C . LYS A 1 206 ? 60.025 -20.446 -95.614 1.00 76.50 206 LYS A C 1
ATOM 1754 O O . LYS A 1 206 ? 60.894 -20.896 -96.329 1.00 76.50 206 LYS A O 1
ATOM 1759 N N . ALA A 1 207 ? 59.066 -19.665 -96.102 1.00 72.69 207 ALA A N 1
ATOM 1760 C CA . ALA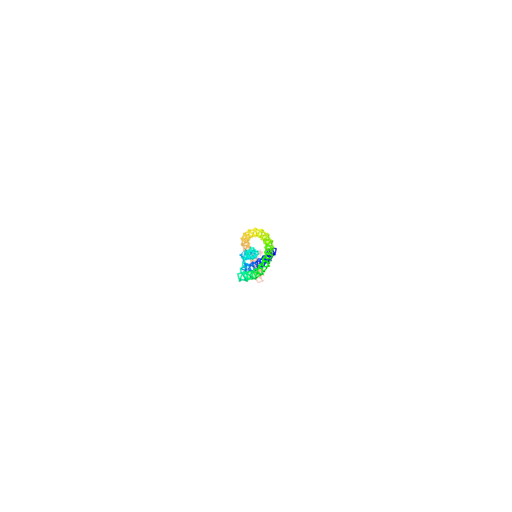 A 1 207 ? 58.873 -19.444 -97.537 1.00 72.69 207 ALA A CA 1
ATOM 1761 C C . ALA A 1 207 ? 60.078 -18.802 -98.259 1.00 72.69 207 ALA A C 1
ATOM 1763 O O . ALA A 1 207 ? 60.254 -19.028 -99.453 1.00 72.69 207 ALA A O 1
ATOM 1764 N N . THR A 1 208 ? 60.896 -17.992 -97.575 1.00 63.06 208 THR A N 1
ATOM 1765 C CA . THR A 1 208 ? 62.130 -17.422 -98.146 1.00 63.06 208 THR A CA 1
ATOM 1766 C C . THR A 1 208 ? 63.370 -18.284 -97.916 1.00 63.06 208 THR A C 1
ATOM 1768 O O . THR A 1 208 ? 64.277 -18.250 -98.743 1.00 63.06 208 THR A O 1
ATOM 1771 N N . MET A 1 209 ? 63.421 -19.053 -96.824 1.00 61.62 209 MET A N 1
ATOM 1772 C CA . MET A 1 209 ? 64.571 -19.879 -96.428 1.00 61.62 209 MET A CA 1
ATOM 1773 C C . MET A 1 209 ? 64.348 -21.387 -96.617 1.00 61.62 209 MET A C 1
ATOM 1775 O O . MET A 1 209 ? 65.150 -22.180 -96.127 1.00 61.62 209 MET A O 1
ATOM 1779 N N . ASP A 1 210 ? 63.284 -21.810 -97.301 1.00 64.31 210 ASP A N 1
ATOM 1780 C CA . ASP A 1 210 ? 63.069 -23.213 -97.642 1.00 64.31 210 ASP A CA 1
ATOM 1781 C C . ASP A 1 210 ? 64.198 -23.657 -98.586 1.00 64.31 210 ASP A C 1
ATOM 1783 O O . ASP A 1 210 ? 64.515 -23.008 -99.585 1.00 64.31 210 ASP A O 1
ATOM 1787 N N . GLU A 1 211 ? 64.834 -24.780 -98.264 1.00 61.56 211 GLU A N 1
ATOM 1788 C CA . GLU A 1 211 ? 66.049 -25.258 -98.935 1.00 61.56 211 GLU A CA 1
ATOM 1789 C C . GLU A 1 211 ? 65.838 -25.427 -100.448 1.00 61.56 211 GLU A C 1
ATOM 1791 O O . GLU A 1 211 ? 66.682 -25.032 -101.244 1.00 61.56 211 GLU A O 1
ATOM 1796 N N . LYS A 1 212 ? 64.633 -25.846 -100.858 1.00 63.84 212 LYS A N 1
ATOM 1797 C CA . LYS A 1 212 ? 64.219 -25.933 -102.267 1.00 63.84 212 LYS A CA 1
ATOM 1798 C C . LYS A 1 212 ? 64.033 -24.575 -102.946 1.00 63.84 212 LYS A C 1
ATOM 1800 O O . LYS A 1 212 ? 64.300 -24.457 -104.138 1.00 63.84 212 LYS A O 1
ATOM 1805 N N . THR A 1 213 ? 63.542 -23.548 -102.248 1.00 60.88 213 THR A N 1
ATOM 1806 C CA . THR A 1 213 ? 63.412 -22.200 -102.831 1.00 60.88 213 THR A CA 1
ATOM 1807 C C . THR A 1 213 ? 64.768 -21.522 -102.927 1.00 60.88 213 THR A C 1
ATOM 1809 O O . THR A 1 213 ? 65.054 -20.909 -103.951 1.00 60.88 213 THR A O 1
ATOM 1812 N N . LEU A 1 214 ? 65.632 -21.705 -101.926 1.00 63.12 214 LEU A N 1
ATOM 1813 C CA . LEU A 1 214 ? 67.021 -21.252 -101.963 1.00 63.12 214 LEU A CA 1
ATOM 1814 C C . LEU A 1 214 ? 67.816 -21.969 -103.055 1.00 63.12 214 LEU A C 1
ATOM 1816 O O . LEU A 1 214 ? 68.564 -21.319 -103.773 1.00 63.12 214 LEU A O 1
ATOM 1820 N N . GLU A 1 215 ? 67.623 -23.274 -103.239 1.00 63.38 215 GLU A N 1
ATOM 1821 C CA . GLU A 1 215 ? 68.274 -24.051 -104.292 1.00 63.38 215 GLU A CA 1
ATOM 1822 C C . GLU A 1 215 ? 67.740 -23.688 -105.680 1.00 63.38 215 GLU A C 1
ATOM 1824 O O . GLU A 1 215 ? 68.530 -23.500 -106.595 1.00 63.38 215 GLU A O 1
ATOM 1829 N N . ASN A 1 216 ? 66.437 -23.439 -105.837 1.00 66.56 216 ASN A N 1
ATOM 1830 C CA . ASN A 1 216 ? 65.878 -22.904 -107.082 1.00 66.56 216 ASN A CA 1
ATOM 1831 C C . ASN A 1 216 ? 66.384 -21.490 -107.403 1.00 66.56 216 ASN A C 1
ATOM 1833 O O . ASN A 1 216 ? 66.661 -21.195 -108.565 1.00 66.56 216 ASN A O 1
ATOM 1837 N N . ILE A 1 217 ? 66.509 -20.610 -106.403 1.00 64.56 217 ILE A N 1
ATOM 1838 C CA . ILE A 1 217 ? 67.127 -19.289 -106.577 1.00 64.56 217 ILE A CA 1
ATOM 1839 C C . ILE A 1 217 ? 68.597 -19.471 -106.962 1.00 64.56 217 ILE A C 1
ATOM 1841 O O . ILE A 1 217 ? 69.034 -18.886 -107.941 1.00 64.56 217 ILE A O 1
ATOM 1845 N N . ARG A 1 218 ? 69.335 -20.354 -106.281 1.00 63.19 218 ARG A N 1
ATOM 1846 C CA . ARG A 1 218 ? 70.743 -20.659 -106.564 1.00 63.19 218 ARG A CA 1
ATOM 1847 C C . ARG A 1 218 ? 70.940 -21.227 -107.970 1.00 63.19 218 ARG A C 1
ATOM 1849 O O . ARG A 1 218 ? 71.831 -20.766 -108.669 1.00 63.19 218 ARG A O 1
ATOM 1856 N N . ILE A 1 219 ? 70.102 -22.165 -108.412 1.00 69.81 219 ILE A N 1
ATOM 1857 C CA . ILE A 1 219 ? 70.108 -22.730 -109.770 1.00 69.81 219 ILE A CA 1
ATOM 1858 C C . ILE A 1 219 ? 69.815 -21.634 -110.797 1.00 69.81 219 ILE A C 1
ATOM 1860 O O . ILE A 1 219 ? 70.563 -21.506 -111.762 1.00 69.81 219 ILE A O 1
ATOM 1864 N N . LYS A 1 220 ? 68.794 -20.794 -110.571 1.00 71.94 220 LYS A N 1
ATOM 1865 C CA . LYS A 1 220 ? 68.502 -19.647 -111.446 1.00 71.94 220 LYS A CA 1
ATOM 1866 C C . LYS A 1 220 ? 69.671 -18.664 -111.513 1.00 71.94 220 LYS A C 1
ATOM 1868 O O . LYS A 1 220 ? 70.053 -18.268 -112.607 1.00 71.94 220 LYS A O 1
ATOM 1873 N N . SER A 1 221 ? 70.288 -18.330 -110.382 1.00 67.75 221 SER A N 1
ATOM 1874 C CA . SER A 1 221 ? 71.468 -17.462 -110.332 1.00 67.75 221 SER A CA 1
ATOM 1875 C C . SER A 1 221 ? 72.680 -18.092 -111.030 1.00 67.75 221 SER A C 1
ATOM 1877 O O . SER A 1 221 ? 73.406 -17.395 -111.731 1.00 67.75 221 SER A O 1
ATOM 1879 N N . VAL A 1 222 ? 72.901 -19.405 -110.899 1.00 71.50 222 VAL A N 1
ATOM 1880 C CA . VAL A 1 222 ? 73.963 -20.133 -111.619 1.00 71.50 222 VAL A CA 1
ATOM 1881 C C . VAL A 1 222 ? 73.702 -20.142 -113.128 1.00 71.50 222 VAL A C 1
ATOM 1883 O O . VAL A 1 222 ? 74.633 -19.933 -113.905 1.00 71.50 222 VAL A O 1
ATOM 1886 N N . ASP A 1 223 ? 72.457 -20.330 -113.564 1.00 68.50 223 ASP A N 1
ATOM 1887 C CA . ASP A 1 223 ? 72.080 -20.260 -114.980 1.00 68.50 223 ASP A CA 1
ATOM 1888 C C . ASP A 1 223 ? 72.199 -18.840 -115.555 1.00 68.50 223 ASP A C 1
ATOM 1890 O O . ASP A 1 223 ? 72.601 -18.671 -116.708 1.00 68.50 223 ASP A O 1
ATOM 1894 N N . GLU A 1 224 ? 71.898 -17.804 -114.772 1.00 69.12 224 GLU A N 1
ATOM 1895 C CA . GLU A 1 224 ? 72.097 -16.403 -115.161 1.00 69.12 224 GLU A CA 1
ATOM 1896 C C . GLU A 1 224 ? 73.584 -16.027 -115.249 1.00 69.12 224 GLU A C 1
ATOM 1898 O O . GLU A 1 224 ? 73.980 -15.337 -116.195 1.00 69.12 224 GLU A O 1
ATOM 1903 N N . LEU A 1 225 ? 74.423 -16.559 -114.351 1.00 64.50 225 LEU A N 1
ATOM 1904 C CA . LEU A 1 225 ? 75.885 -16.441 -114.423 1.00 64.50 225 LEU A CA 1
ATOM 1905 C C . LEU A 1 225 ? 76.456 -17.159 -115.653 1.00 64.50 225 LEU A C 1
ATOM 1907 O O . LEU A 1 225 ? 77.287 -16.588 -116.357 1.00 64.50 225 LEU A O 1
ATOM 1911 N N . LYS A 1 226 ? 75.974 -18.370 -115.975 1.00 66.38 226 LYS A N 1
ATOM 1912 C CA . LYS A 1 226 ? 76.349 -19.096 -117.207 1.00 66.38 226 LYS A CA 1
ATOM 1913 C C . LYS A 1 226 ? 75.967 -18.335 -118.481 1.00 66.38 226 LYS A C 1
ATOM 1915 O O . LYS A 1 226 ? 76.629 -18.489 -119.501 1.00 66.38 226 LYS A O 1
ATOM 1920 N N . LYS A 1 227 ? 74.921 -17.503 -118.423 1.00 69.00 227 LYS A N 1
ATOM 1921 C CA . LYS A 1 227 ? 74.467 -16.627 -119.519 1.00 69.00 227 LYS A CA 1
ATOM 1922 C C . LYS A 1 227 ? 75.138 -15.242 -119.518 1.00 69.00 227 LYS A C 1
ATOM 1924 O O . LYS A 1 227 ? 74.736 -14.383 -120.301 1.00 69.00 227 LYS A O 1
ATOM 1929 N N . GLY A 1 228 ? 76.146 -15.014 -118.670 1.00 59.31 228 GLY A N 1
ATOM 1930 C CA . GLY A 1 228 ? 76.983 -13.808 -118.681 1.00 59.31 228 GLY A CA 1
ATOM 1931 C C . GLY A 1 228 ? 76.326 -12.542 -118.122 1.00 59.31 228 GLY A C 1
ATOM 1932 O O . GLY A 1 228 ? 76.820 -11.443 -118.373 1.00 59.31 228 GLY A O 1
ATOM 1933 N N . LYS A 1 229 ? 75.221 -12.655 -117.373 1.00 62.41 229 LYS A N 1
ATOM 1934 C CA . LYS A 1 229 ? 74.556 -11.505 -116.738 1.00 62.41 229 LYS A CA 1
ATOM 1935 C C . LYS A 1 229 ? 75.023 -11.352 -115.287 1.00 62.41 229 LYS A C 1
ATOM 1937 O O . LYS A 1 229 ? 75.185 -12.339 -114.574 1.00 62.41 229 LYS A O 1
ATOM 1942 N N . LYS A 1 230 ? 75.254 -10.109 -114.842 1.00 54.69 230 LYS A N 1
ATOM 1943 C CA . LYS A 1 230 ? 75.597 -9.812 -113.440 1.00 54.69 230 LYS A CA 1
ATOM 1944 C C . LYS A 1 230 ? 74.398 -10.121 -112.544 1.00 54.69 230 LYS A C 1
ATOM 1946 O O . LYS A 1 230 ? 73.324 -9.571 -112.764 1.00 54.69 230 LYS A O 1
ATOM 1951 N N . VAL A 1 231 ? 74.612 -10.947 -111.524 1.00 51.69 231 VAL A N 1
ATOM 1952 C CA . VAL A 1 231 ? 73.627 -11.192 -110.465 1.00 51.69 231 VAL A CA 1
ATOM 1953 C C . VAL A 1 231 ? 73.682 -10.023 -109.482 1.00 51.69 231 VAL A C 1
ATOM 1955 O O . VAL A 1 231 ? 74.736 -9.755 -108.904 1.00 51.69 231 VAL A O 1
ATOM 1958 N N . THR A 1 232 ? 72.571 -9.312 -109.309 1.00 47.50 232 THR A N 1
ATOM 1959 C CA . THR A 1 232 ? 72.385 -8.344 -108.218 1.00 47.50 232 THR A CA 1
ATOM 1960 C C . THR A 1 232 ? 71.639 -9.017 -107.072 1.00 47.50 232 THR A C 1
ATOM 1962 O O . THR A 1 232 ? 70.635 -9.685 -107.318 1.00 47.50 232 THR A O 1
ATOM 1965 N N . LEU A 1 233 ? 72.170 -8.856 -105.855 1.00 39.66 233 LEU A N 1
ATOM 1966 C CA . LEU A 1 233 ? 71.539 -9.265 -104.594 1.00 39.66 233 LEU A CA 1
ATOM 1967 C C . LEU A 1 233 ? 70.234 -8.502 -104.344 1.00 39.66 233 LEU A C 1
ATOM 1969 O O . LEU A 1 233 ? 70.211 -7.286 -104.646 1.00 39.66 233 LEU A O 1
#

Radius of gyration: 67.65 Å; chains: 1; bounding box: 131×36×188 Å

Secondary structure (DSSP, 8-state):
-HHHHHHHHHHHHHHHHHHHHHHHHHHHHHHHHHHHTT--TTHHHHHHHHHHHHHHHHHHHHHS---HHHHHHHHHHHHHHHHHHHHHHHHHHHHHHHHHHHHHHHHHHHHHHHHHHHHHHHHHHHHHHHHHHHHHHHHHHHHHHHHHHHHHHHHHHHHHHHHHHHHHHHHHHHHHHHHHHHHHHHHHHHHHHHHHHHHHHHHHHHHHH-HHHHHHHHHHHHHHHHTTPPPP-

pLDDT: mean 86.36, std 10.16, range [39.66, 97.44]

Foldseek 3Di:
DVVLVVLVVLLVVLVVLLVVLVVVLVVLVVVLVVLVVLADPCLVVLLVVLVVVLVVLVVCLVPDDDDPVVNVVSVVVSVVSVVVSVVSVVSVVVNVVSVVVSVVSVVVSVVSVVSSVVSVVSSVVSVVVSVVVVVVVVVVVVVVVVVVVVVVVVVVVVVVVVVVVVVVVVVVVVVVVVVVVVVVVVVVVVVVVVVVVVVVVVVVCCVCVVPVNVVVVVVVVVVCVVVVHDDDD